Protein AF-A0A8S1T419-F1 (afdb_monomer_lite)

Radius of gyration: 29.58 Å; chains: 1; bounding box: 74×94×71 Å

Organism: NCBI:txid43138

Sequence (331 aa):
MDQQNSGNREENSVQARNRRRRNDSNNRDFTCGCGKSYLSYAALYTHLKQKHDSIAPNGTQLPNNANQRPGRGRPRRQEDQDRKSAKSDDGQSESGIEPEETLEELLTFFDSLGNFRQPEKFENEVETQVFLLSNFPCNVFSNCQEYQGIYDLLKDLTNEKIKCQDIDLLANEPFDKDKSLRNTNVTKILAYFLTQIGPKLCVEAYREMAIFVVFYQKCLNTIGYQAILNYQKGLKNGDHKQLDIKEEVTQNQEFCDVQNGEHILLIANDFILSFLPQSYLGLEAIEKNFKIFGSCAEKLKNAVYVTQHFSYWLYSLKFTNSRLDFYTDDD

Secondary structure (DSSP, 8-state):
------------------------GGG--EE-TTS-EESSHHHHHHHHHHHSTTPPPTT-----GGGSPPPSS-PPPTT-STT-S------TT-----HHHHHHHHHHHHHHHSS-B-SS--SSHHHHHHHHHHTS-GGG-S-GGGTHHHHHHHHHHHHHHHHSTT--TTTTS-EETTTTEE--BHHHHHHHHHHHHGGGB-HHHHHHHHHHHHHHHHHHHHHHHHHHHHHHHHHHTTTPPPP---TTS-SSS-HHHH-BGGGGGGGHHHIIIIIHHHHHTT-HHHHTT-SS-SSSHHHHHHHHHHHHHHHHHHHHTTS-S--PPP--TT-

pLDDT: mean 85.43, std 18.36, range [37.19, 98.62]

Foldseek 3Di:
DDDDDDDDDDDPDDPDPDPPPPPPPPQFQWAAPVGDTDNDPVVVQVCCVVPVVSDGDPPTDDPDPVPPPPDPDDDDDPPPPVVPPDPDPPDPPPPQCALVNLLVVLVVVVVVLHDFWDPDQDPDLVVLLCLLLVLAPCVLDPDCVLQVLLNVLLNVVSVVCRVDPPDPPLVPFDADPVLRAGQDFQSNLLSVVLSVNVSGTDSQVSNVSSVLSSLLQVQCQVCVVVLVVVVVVVVVVPPDDDDDDPPPDDPPDGRRVRGFLARSCSCLCVSLPPRQAVVCPVVVVVCVPHRQAYNDPVNSVSSVSVVQSSQSSCCSSRRYVDHDDDDDVVD

Structure (mmCIF, N/CA/C/O backbone):
data_AF-A0A8S1T419-F1
#
_entry.id   AF-A0A8S1T419-F1
#
loop_
_atom_site.group_PDB
_atom_site.id
_atom_site.type_symbol
_atom_site.label_atom_id
_atom_site.label_alt_id
_atom_site.label_comp_id
_atom_site.label_asym_id
_atom_site.label_entity_id
_atom_site.label_seq_id
_atom_site.pdbx_PDB_ins_code
_atom_site.Cartn_x
_atom_site.Cartn_y
_atom_site.Cartn_z
_atom_site.occupancy
_atom_site.B_iso_or_equiv
_atom_site.auth_seq_id
_atom_site.auth_comp_id
_atom_site.auth_asym_id
_atom_site.auth_atom_id
_atom_site.pdbx_PDB_model_num
ATOM 1 N N . MET A 1 1 ? -6.722 74.087 43.167 1.00 44.84 1 MET A N 1
ATOM 2 C CA . MET A 1 1 ? -6.700 73.005 42.163 1.00 44.84 1 MET A CA 1
ATOM 3 C C . MET A 1 1 ? -5.355 73.099 41.449 1.00 44.84 1 MET A C 1
ATOM 5 O O . MET A 1 1 ? -5.275 73.731 40.408 1.00 44.84 1 MET A O 1
ATOM 9 N N . ASP A 1 2 ? -4.215 72.785 42.075 1.00 37.62 2 ASP A N 1
ATOM 10 C CA . ASP A 1 2 ? -3.781 71.484 42.643 1.00 37.62 2 ASP A CA 1
ATOM 11 C C . ASP A 1 2 ? -3.847 70.377 41.581 1.00 37.62 2 ASP A C 1
ATOM 13 O O . ASP A 1 2 ? -4.905 70.199 40.995 1.00 37.62 2 ASP A O 1
ATOM 17 N N . GLN A 1 3 ? -2.830 69.576 41.264 1.00 46.31 3 GLN A N 1
ATOM 18 C CA . GLN A 1 3 ? -1.455 69.409 41.739 1.00 46.31 3 GLN A CA 1
ATOM 19 C C . GLN A 1 3 ? -0.695 68.614 40.655 1.00 46.31 3 GLN A C 1
ATOM 21 O O . GLN A 1 3 ? -1.291 67.867 39.881 1.00 46.31 3 GLN A O 1
ATOM 26 N N . GLN A 1 4 ? 0.627 68.773 40.624 1.00 47.41 4 GLN A N 1
ATOM 27 C CA . GLN A 1 4 ? 1.585 67.904 39.934 1.00 47.41 4 GLN A CA 1
ATOM 28 C C . GLN A 1 4 ? 1.434 66.445 40.402 1.00 47.41 4 GLN A C 1
ATOM 30 O O . GLN A 1 4 ? 1.251 66.223 41.597 1.00 47.41 4 GLN A O 1
ATOM 35 N N . ASN A 1 5 ? 1.621 65.451 39.522 1.00 48.16 5 ASN A N 1
ATOM 36 C CA . ASN A 1 5 ? 2.159 64.171 39.981 1.00 48.16 5 ASN A CA 1
ATOM 37 C C . ASN A 1 5 ? 3.019 63.453 38.936 1.00 48.16 5 ASN A C 1
ATOM 39 O O . ASN A 1 5 ? 2.704 63.380 37.748 1.00 48.16 5 ASN A O 1
ATOM 43 N N . SER A 1 6 ? 4.124 62.952 39.462 1.00 44.47 6 SER A N 1
ATOM 44 C CA . SER A 1 6 ? 5.253 62.300 38.828 1.00 44.47 6 SER A CA 1
ATOM 45 C C . SER A 1 6 ? 5.087 60.777 38.849 1.00 44.47 6 SER A C 1
ATOM 47 O O . SER A 1 6 ? 4.407 60.241 39.716 1.00 44.47 6 SER A O 1
ATOM 49 N N . GLY A 1 7 ? 5.844 60.090 37.988 1.00 37.19 7 GLY A N 1
ATOM 50 C CA . GLY A 1 7 ? 6.363 58.745 38.269 1.00 37.19 7 GLY A CA 1
ATOM 51 C C . GLY A 1 7 ? 5.561 57.570 37.706 1.00 37.19 7 GLY A C 1
ATOM 52 O O . GLY A 1 7 ? 4.539 57.186 38.253 1.00 37.19 7 GLY A O 1
ATOM 53 N N . ASN A 1 8 ? 6.079 56.906 36.671 1.00 43.28 8 ASN A N 1
ATOM 54 C CA . ASN A 1 8 ? 6.964 55.753 36.876 1.00 43.28 8 ASN A CA 1
ATOM 55 C C . ASN A 1 8 ? 7.416 55.148 35.539 1.00 43.28 8 ASN A C 1
ATOM 57 O O . ASN A 1 8 ? 6.618 54.748 34.697 1.00 43.28 8 ASN A O 1
ATOM 61 N N . ARG A 1 9 ? 8.742 55.096 35.384 1.00 45.81 9 ARG A N 1
ATOM 62 C CA . ARG A 1 9 ? 9.473 54.238 34.451 1.00 45.81 9 ARG A CA 1
ATOM 63 C C . ARG A 1 9 ? 9.386 52.803 34.965 1.00 45.81 9 ARG A C 1
ATOM 65 O O . ARG A 1 9 ? 9.825 52.561 36.084 1.00 45.81 9 ARG A O 1
ATOM 72 N N . GLU A 1 10 ? 8.958 51.868 34.128 1.00 50.59 10 GLU A N 1
ATOM 73 C CA . GLU A 1 10 ? 9.325 50.460 34.293 1.00 50.59 10 GLU A CA 1
ATOM 74 C C . GLU A 1 10 ? 10.210 50.027 33.123 1.00 50.59 10 GLU A C 1
ATOM 76 O O . GLU A 1 10 ? 9.787 49.861 31.979 1.00 50.59 10 GLU A O 1
ATOM 81 N N . GLU A 1 11 ? 11.497 49.923 33.447 1.00 46.84 11 GLU A N 1
ATOM 82 C CA . GLU A 1 11 ? 12.562 49.340 32.647 1.00 46.84 11 GLU A CA 1
ATOM 83 C C . GLU A 1 11 ? 12.402 47.815 32.623 1.00 46.84 11 GLU A C 1
ATOM 85 O O . GLU A 1 11 ? 12.862 47.113 33.523 1.00 46.84 11 GLU A O 1
ATOM 90 N N . ASN A 1 12 ? 11.801 47.268 31.565 1.00 48.09 12 ASN A N 1
ATOM 91 C CA . ASN A 1 12 ? 11.914 45.838 31.289 1.00 48.09 12 ASN A CA 1
ATOM 92 C C . ASN A 1 12 ? 13.261 45.547 30.619 1.00 48.09 12 ASN A C 1
ATOM 94 O O . ASN A 1 12 ? 13.427 45.594 29.400 1.00 48.09 12 ASN A O 1
ATOM 98 N N . SER A 1 13 ? 14.245 45.282 31.479 1.00 50.91 13 SER A N 1
ATOM 99 C CA . SER A 1 13 ? 15.586 44.828 31.128 1.00 50.91 13 SER A CA 1
ATOM 100 C C . SER A 1 13 ? 15.550 43.492 30.372 1.00 50.91 13 SER A C 1
ATOM 102 O O . SER A 1 13 ? 15.274 42.422 30.913 1.00 50.91 13 SER A O 1
ATOM 104 N N . VAL A 1 14 ? 15.871 43.554 29.081 1.00 54.94 14 VAL A N 1
ATOM 105 C CA . VAL A 1 14 ? 16.172 42.386 28.253 1.00 54.94 14 VAL A CA 1
ATOM 106 C C . VAL A 1 14 ? 17.489 41.791 28.750 1.00 54.94 14 VAL A C 1
ATOM 108 O O . VAL A 1 14 ? 18.572 42.289 28.440 1.00 54.94 14 VAL A O 1
ATOM 111 N N . GLN A 1 15 ? 17.411 40.721 29.542 1.00 51.78 15 GLN A N 1
ATOM 112 C CA . GLN A 1 15 ? 18.573 39.920 29.924 1.00 51.78 15 GLN A CA 1
ATOM 113 C C . GLN A 1 15 ? 19.110 39.181 28.692 1.00 51.78 15 GLN A C 1
ATOM 115 O O . GLN A 1 15 ? 18.782 38.025 28.416 1.00 51.78 15 GLN A O 1
ATOM 120 N N . ALA A 1 16 ? 19.965 39.868 27.937 1.00 53.59 16 ALA A N 1
ATOM 121 C CA . ALA A 1 16 ? 20.813 39.270 26.926 1.00 53.59 16 ALA A CA 1
ATOM 122 C C . ALA A 1 16 ? 21.682 38.194 27.594 1.00 53.59 16 ALA A C 1
ATOM 124 O O . ALA A 1 16 ? 22.610 38.491 28.349 1.00 53.59 16 ALA A O 1
ATOM 125 N N . ARG A 1 17 ? 21.362 36.920 27.328 1.00 52.22 17 ARG A N 1
ATOM 126 C CA . ARG A 1 17 ? 22.176 35.766 27.721 1.00 52.22 17 ARG A CA 1
ATOM 127 C C . ARG A 1 17 ? 23.601 35.981 27.226 1.00 52.22 17 ARG A C 1
ATOM 129 O O . ARG A 1 17 ? 23.899 35.854 26.040 1.00 52.22 17 ARG A O 1
ATOM 136 N N . ASN A 1 18 ? 24.469 36.296 28.176 1.00 49.19 18 ASN A N 1
ATOM 137 C CA . ASN A 1 18 ? 25.890 36.506 27.993 1.00 49.19 18 ASN A CA 1
ATOM 138 C C . ASN A 1 18 ? 26.511 35.195 27.466 1.00 49.19 18 ASN A C 1
ATOM 140 O O . ASN A 1 18 ? 26.782 34.262 28.229 1.00 49.19 18 ASN A O 1
ATOM 144 N N . ARG A 1 19 ? 26.658 35.077 26.136 1.00 53.38 19 ARG A N 1
ATOM 145 C CA . ARG A 1 19 ? 27.373 33.970 25.484 1.00 53.38 19 ARG A CA 1
ATOM 146 C C . ARG A 1 19 ? 28.806 33.999 26.005 1.00 53.38 19 ARG A C 1
ATOM 148 O O . ARG A 1 19 ? 29.587 34.867 25.621 1.00 53.38 19 ARG A O 1
ATOM 155 N N .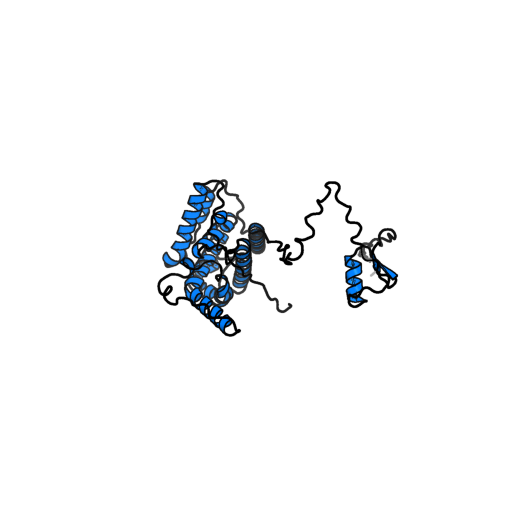 ARG A 1 20 ? 29.147 33.052 26.883 1.00 57.03 20 ARG A N 1
ATOM 156 C CA . ARG A 1 20 ? 30.512 32.867 27.390 1.00 57.03 20 ARG A CA 1
ATOM 157 C C . ARG A 1 20 ? 31.453 32.764 26.188 1.00 57.03 20 ARG A C 1
ATOM 159 O O . ARG A 1 20 ? 31.374 31.803 25.424 1.00 57.03 20 ARG A O 1
ATOM 166 N N . ARG A 1 21 ? 32.333 33.753 26.004 1.00 49.59 21 ARG A N 1
ATOM 167 C CA . ARG A 1 21 ? 33.444 33.649 25.054 1.00 49.59 21 ARG A CA 1
ATOM 168 C C . ARG A 1 21 ? 34.407 32.608 25.612 1.00 49.59 21 ARG A C 1
ATOM 170 O O . ARG A 1 21 ? 35.235 32.914 26.463 1.00 49.59 21 ARG A O 1
ATOM 177 N N . ARG A 1 22 ? 34.242 31.358 25.181 1.00 55.91 22 ARG A N 1
ATOM 178 C CA . ARG A 1 22 ? 35.131 30.251 25.533 1.00 55.91 22 ARG A CA 1
ATOM 179 C C . ARG A 1 22 ? 36.444 30.447 24.777 1.00 55.91 22 ARG A C 1
ATOM 181 O O . ARG A 1 22 ? 36.587 30.018 23.637 1.00 55.91 22 ARG A O 1
ATOM 188 N N . ASN A 1 23 ? 37.359 31.191 25.389 1.00 51.25 23 ASN A N 1
ATOM 189 C CA . ASN A 1 23 ? 38.696 31.447 24.868 1.00 51.25 23 ASN A CA 1
ATOM 190 C C . ASN A 1 23 ? 39.649 30.319 25.301 1.00 51.25 23 ASN A C 1
ATOM 192 O O . ASN A 1 23 ? 40.639 30.566 25.979 1.00 51.25 23 ASN A O 1
ATOM 196 N N . ASP A 1 24 ? 39.308 29.069 24.970 1.00 58.56 24 ASP A N 1
ATOM 197 C CA . ASP A 1 24 ? 40.208 27.930 25.172 1.00 58.56 24 ASP A CA 1
ATOM 198 C C . ASP A 1 24 ? 41.168 27.862 23.978 1.00 58.56 24 ASP A C 1
ATOM 200 O O . ASP A 1 24 ? 40.795 27.454 22.875 1.00 58.56 24 ASP A O 1
ATOM 204 N N . SER A 1 25 ? 42.410 28.301 24.189 1.00 61.41 25 SER A N 1
ATOM 205 C CA . SER A 1 25 ? 43.490 28.211 23.194 1.00 61.41 25 SER A CA 1
ATOM 206 C C . SER A 1 25 ? 44.026 26.782 23.025 1.00 61.41 25 SER A C 1
ATOM 208 O O . SER A 1 25 ? 44.756 26.517 22.077 1.00 61.41 25 SER A O 1
ATOM 210 N N . ASN A 1 26 ? 43.670 25.861 23.923 1.00 61.53 26 ASN A N 1
ATOM 211 C CA . ASN A 1 26 ? 44.327 24.559 24.062 1.00 61.53 26 ASN A CA 1
ATOM 212 C C . ASN A 1 26 ? 43.725 23.412 23.230 1.00 61.53 26 ASN A C 1
ATOM 214 O O . ASN A 1 26 ? 44.052 22.266 23.496 1.00 61.53 26 ASN A O 1
ATOM 218 N N . ASN A 1 27 ? 42.853 23.678 22.250 1.00 66.38 27 ASN A N 1
ATOM 219 C CA . ASN A 1 27 ? 42.176 22.598 21.509 1.00 66.38 27 ASN A CA 1
ATOM 220 C C . ASN A 1 27 ? 41.928 22.908 20.019 1.00 66.38 27 ASN A C 1
ATOM 222 O O . ASN A 1 27 ? 40.925 22.488 19.443 1.00 66.38 27 ASN A O 1
ATOM 226 N N . ARG A 1 28 ? 42.790 23.720 19.393 1.00 75.94 28 ARG A N 1
ATOM 227 C CA . ARG A 1 28 ? 42.662 24.085 17.972 1.00 75.94 28 ARG A CA 1
ATOM 228 C C . ARG A 1 28 ? 43.684 23.340 17.119 1.00 75.94 28 ARG A C 1
ATOM 230 O O . ARG A 1 28 ? 44.627 23.941 16.614 1.00 75.94 28 ARG A O 1
ATOM 237 N N . ASP A 1 29 ? 43.461 22.042 16.956 1.00 85.94 29 ASP A N 1
ATOM 238 C CA . ASP A 1 29 ? 44.382 21.131 16.259 1.00 85.94 29 ASP A CA 1
ATOM 239 C C . ASP A 1 29 ? 44.351 21.274 14.725 1.00 85.94 29 ASP A C 1
ATOM 241 O O . ASP A 1 29 ? 45.160 20.676 14.021 1.00 85.94 29 ASP A O 1
ATOM 245 N N . PHE A 1 30 ? 43.426 22.073 14.182 1.00 90.75 30 PHE A N 1
ATOM 246 C CA . PHE A 1 30 ? 43.219 22.224 12.741 1.00 90.75 30 PHE A CA 1
ATOM 247 C C . PHE A 1 30 ? 43.609 23.627 12.291 1.00 90.75 30 PHE A C 1
ATOM 249 O O . PHE A 1 30 ? 42.877 24.588 12.537 1.00 90.75 30 PHE A O 1
ATOM 256 N N . THR A 1 31 ? 44.743 23.755 11.605 1.00 93.06 31 THR A N 1
ATOM 257 C CA . THR A 1 31 ? 45.277 25.058 11.182 1.00 93.06 31 THR A CA 1
ATOM 258 C C . THR A 1 31 ? 45.291 25.171 9.663 1.00 93.06 31 THR A C 1
ATOM 260 O O . THR A 1 31 ? 45.805 24.291 8.979 1.00 93.06 31 THR A O 1
ATOM 263 N N . CYS A 1 32 ? 44.727 26.252 9.126 1.00 95.69 32 CYS A N 1
ATOM 264 C CA . CYS A 1 32 ? 44.794 26.589 7.705 1.00 95.69 32 CYS A CA 1
ATOM 265 C C . CYS A 1 32 ? 46.122 27.286 7.382 1.00 95.69 32 CYS A C 1
ATOM 267 O O . CYS A 1 32 ? 46.603 28.085 8.188 1.00 95.69 32 CYS A O 1
ATOM 269 N N . GLY A 1 33 ? 46.664 27.080 6.177 1.00 94.38 33 GLY A N 1
ATOM 270 C CA . GLY A 1 33 ? 47.870 27.769 5.69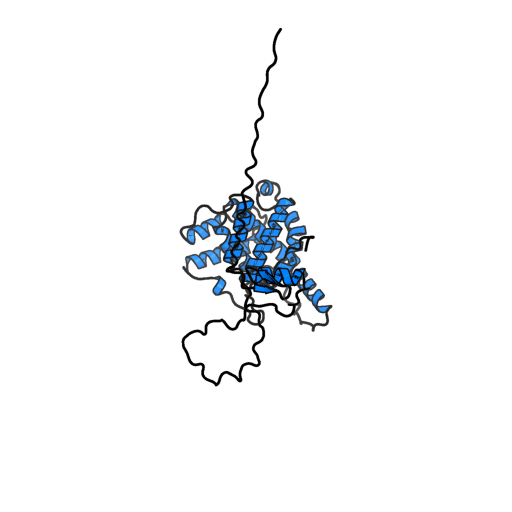2 1.00 94.38 33 GLY A CA 1
ATOM 271 C C . GLY A 1 33 ? 47.783 29.307 5.688 1.00 94.38 33 GLY A C 1
ATOM 272 O O . GLY A 1 33 ? 48.802 29.981 5.608 1.00 94.38 33 GLY A O 1
ATOM 273 N N . CYS A 1 34 ? 46.585 29.885 5.845 1.00 93.81 34 CYS A N 1
ATOM 274 C CA . CYS A 1 34 ? 46.383 31.326 6.038 1.00 93.81 34 CYS A CA 1
ATOM 275 C C . CYS A 1 34 ? 46.554 31.812 7.498 1.00 93.81 34 CYS A C 1
ATOM 277 O O . CYS A 1 34 ? 46.319 32.987 7.783 1.00 93.81 34 CYS A O 1
ATOM 279 N N . GLY A 1 35 ? 46.918 30.922 8.431 1.00 93.25 35 GLY A N 1
ATOM 280 C CA . GLY A 1 35 ? 47.200 31.234 9.839 1.00 93.25 35 GLY A CA 1
ATOM 281 C C . GLY A 1 35 ? 46.004 31.136 10.794 1.00 93.25 35 GLY A C 1
ATOM 282 O O . GLY A 1 35 ? 46.144 31.420 11.983 1.00 93.25 35 GLY A O 1
ATOM 283 N N . LYS A 1 36 ? 44.819 30.737 10.314 1.00 94.00 36 LYS A N 1
ATOM 284 C CA . LYS A 1 36 ? 43.625 30.555 11.160 1.00 94.00 36 LYS A CA 1
ATOM 285 C C . LYS A 1 36 ? 43.542 29.134 11.708 1.00 94.00 36 LYS A C 1
ATOM 287 O O . LYS A 1 36 ? 43.682 28.176 10.952 1.00 94.00 36 LYS A O 1
ATOM 292 N N . SER A 1 37 ? 43.243 29.010 13.000 1.00 93.38 37 SER A N 1
ATOM 293 C CA . SER A 1 37 ? 43.075 27.727 13.685 1.00 93.38 37 SER A CA 1
ATOM 294 C C . SER A 1 37 ? 41.625 27.484 14.118 1.00 93.38 37 SER A C 1
ATOM 296 O O . SER A 1 37 ? 40.912 28.402 14.548 1.00 93.38 37 SER A O 1
ATOM 298 N N . TYR A 1 38 ? 41.190 26.232 14.009 1.00 92.38 38 TYR A N 1
ATOM 299 C CA . TYR A 1 38 ? 39.813 25.776 14.178 1.00 92.38 38 TYR A CA 1
ATOM 300 C C . TYR A 1 38 ? 39.737 24.632 15.192 1.00 92.38 38 TYR A C 1
ATOM 302 O O . TYR A 1 38 ? 40.677 23.861 15.351 1.00 92.38 38 TYR A O 1
ATOM 310 N N . LEU A 1 39 ? 38.596 24.530 15.879 1.00 88.88 39 LEU A N 1
ATOM 311 C CA . LEU A 1 39 ? 38.341 23.508 16.906 1.00 88.88 39 LEU A CA 1
ATOM 312 C C . LEU A 1 39 ? 38.000 22.128 16.321 1.00 88.88 39 LEU A C 1
ATOM 314 O O . LEU A 1 39 ? 38.040 21.133 17.032 1.00 88.88 39 LEU A O 1
ATOM 318 N N . SER A 1 40 ? 37.606 22.058 15.049 1.00 90.06 40 SER A N 1
ATOM 319 C CA . SER A 1 40 ? 37.222 20.809 14.394 1.00 90.06 40 SER A CA 1
ATOM 320 C C . SER A 1 40 ? 37.546 20.839 12.906 1.00 90.06 40 SER A C 1
ATOM 322 O O . SER A 1 40 ? 37.602 21.904 12.280 1.00 90.06 40 SER A O 1
ATOM 324 N N . TYR A 1 41 ? 37.701 19.649 12.326 1.00 92.19 41 TYR A N 1
ATOM 325 C CA . TYR A 1 41 ? 37.935 19.485 10.897 1.00 92.19 41 TYR A CA 1
ATOM 326 C C . TYR A 1 41 ? 36.797 20.067 10.042 1.00 92.19 41 TYR A C 1
ATOM 328 O O . TYR A 1 41 ? 37.063 20.751 9.061 1.00 92.19 41 TYR A O 1
ATOM 336 N N . ALA A 1 42 ? 35.534 19.892 10.449 1.00 93.62 42 ALA A N 1
ATOM 337 C CA . ALA A 1 42 ? 34.379 20.440 9.728 1.00 93.62 42 ALA A CA 1
ATOM 338 C C . ALA A 1 42 ? 34.422 21.979 9.623 1.00 93.62 42 ALA A C 1
ATOM 340 O O . ALA A 1 42 ? 34.081 22.557 8.586 1.00 93.62 42 ALA A O 1
ATOM 341 N N . ALA A 1 43 ? 34.900 22.653 10.675 1.00 94.56 43 ALA A N 1
ATOM 342 C CA . ALA A 1 43 ? 35.068 24.102 10.669 1.00 94.56 43 ALA A CA 1
ATOM 343 C C . ALA A 1 43 ? 36.212 24.544 9.735 1.00 94.56 43 ALA A C 1
ATOM 345 O O . ALA A 1 43 ? 36.053 25.522 9.001 1.00 94.56 43 ALA A O 1
ATOM 346 N N . LEU A 1 44 ? 37.327 23.801 9.705 1.00 94.94 44 LEU A N 1
ATOM 347 C CA . LEU A 1 44 ? 38.410 24.026 8.741 1.00 94.94 44 LEU A CA 1
ATOM 348 C C . LEU A 1 44 ? 37.931 23.795 7.299 1.00 94.94 44 LEU A C 1
ATOM 350 O O . LEU A 1 44 ? 38.201 24.619 6.431 1.00 94.94 44 LEU A O 1
ATOM 354 N N . TYR A 1 45 ? 37.185 22.721 7.044 1.00 94.75 45 TYR A N 1
ATOM 355 C CA . TYR A 1 45 ? 36.659 22.393 5.717 1.00 94.75 45 TYR A CA 1
ATOM 356 C C . TYR A 1 45 ? 35.735 23.494 5.183 1.00 94.75 45 TYR A C 1
ATOM 358 O O . TYR A 1 45 ? 35.911 23.976 4.064 1.00 94.75 45 TYR A O 1
ATOM 366 N N . THR A 1 46 ? 34.813 23.973 6.022 1.00 95.81 46 THR A N 1
ATOM 367 C CA . THR A 1 46 ? 33.931 25.097 5.674 1.00 95.81 46 THR A CA 1
ATOM 368 C C . THR A 1 46 ? 34.740 26.353 5.343 1.00 95.81 46 THR A C 1
ATOM 370 O O . THR A 1 46 ? 34.437 27.066 4.387 1.00 95.81 46 THR A O 1
ATOM 373 N N . HIS A 1 47 ? 35.812 26.610 6.095 1.00 96.50 47 HIS A N 1
ATOM 374 C CA . HIS A 1 47 ? 36.707 27.725 5.820 1.00 96.50 47 HIS A CA 1
ATOM 375 C C . HIS A 1 47 ? 37.454 27.582 4.486 1.00 96.50 47 HIS A C 1
ATOM 377 O O . HIS A 1 47 ? 37.500 28.552 3.729 1.00 96.50 47 HIS A O 1
ATOM 383 N N . LEU A 1 48 ? 37.999 26.400 4.177 1.00 96.00 48 LEU A N 1
ATOM 384 C CA . LEU A 1 48 ? 38.666 26.126 2.899 1.00 96.00 48 LEU A CA 1
ATOM 385 C C . LEU A 1 48 ? 37.706 26.326 1.724 1.00 96.00 48 LEU A C 1
ATOM 387 O O . LEU A 1 48 ? 38.059 26.996 0.755 1.00 96.00 48 LEU A O 1
ATOM 391 N N . LYS A 1 49 ? 36.468 25.838 1.850 1.00 94.88 49 LYS A N 1
ATOM 392 C CA . LYS A 1 49 ? 35.425 26.007 0.833 1.00 94.88 49 LYS A CA 1
ATOM 393 C C . LYS A 1 49 ? 35.091 27.480 0.574 1.00 94.88 49 LYS A C 1
ATOM 395 O O . LYS A 1 49 ? 34.911 27.870 -0.568 1.00 94.88 49 LYS A O 1
ATOM 400 N N . GLN A 1 50 ? 35.036 28.305 1.621 1.00 96.00 50 GLN A N 1
ATOM 401 C CA . GLN A 1 50 ? 34.637 29.716 1.507 1.00 96.00 50 GLN A CA 1
ATOM 402 C C . GLN A 1 50 ? 35.778 30.689 1.181 1.00 96.00 50 GLN A C 1
ATOM 404 O O . GLN A 1 50 ? 35.509 31.810 0.750 1.00 96.00 50 GLN A O 1
ATOM 409 N N . LYS A 1 51 ? 37.031 30.346 1.505 1.00 95.88 51 LYS A N 1
ATOM 410 C CA . LYS A 1 51 ? 38.170 31.284 1.432 1.00 95.88 51 LYS A CA 1
ATOM 411 C C . LYS A 1 51 ? 39.318 30.823 0.548 1.00 95.88 51 LYS A C 1
ATOM 413 O O . LYS A 1 51 ? 40.182 31.641 0.248 1.00 95.88 51 LYS A O 1
ATOM 418 N N . HIS A 1 52 ? 39.332 29.556 0.161 1.00 92.69 52 HIS A N 1
ATOM 419 C CA . HIS A 1 52 ? 40.400 28.962 -0.633 1.00 92.69 52 HIS A CA 1
ATOM 420 C C . HIS A 1 52 ? 39.852 28.085 -1.769 1.00 92.69 52 HIS A C 1
ATOM 422 O O . HIS A 1 52 ? 40.551 27.191 -2.228 1.00 92.69 52 HIS A O 1
ATOM 428 N N . ASP A 1 53 ? 38.597 28.298 -2.186 1.00 92.62 53 ASP A N 1
ATOM 429 C CA . ASP A 1 53 ? 37.927 27.550 -3.263 1.00 92.62 53 ASP A CA 1
ATOM 430 C C . ASP A 1 53 ? 38.046 26.024 -3.116 1.00 92.62 53 ASP A C 1
ATOM 432 O O . ASP A 1 53 ? 38.194 25.278 -4.079 1.00 92.62 53 ASP A O 1
ATOM 436 N N . SER A 1 54 ? 37.977 25.545 -1.870 1.00 87.56 54 SER A N 1
ATOM 437 C CA . SER A 1 54 ? 38.150 24.132 -1.489 1.00 87.56 54 SER A CA 1
ATOM 438 C C . SER A 1 54 ? 39.557 23.550 -1.710 1.00 87.56 54 SER A C 1
ATOM 440 O O . SER A 1 54 ? 39.758 22.357 -1.490 1.00 87.56 54 SER A O 1
ATOM 442 N N . ILE A 1 55 ? 40.550 24.368 -2.068 1.00 90.25 55 ILE A N 1
ATOM 443 C CA . ILE A 1 55 ? 41.955 23.971 -2.223 1.00 90.25 55 ILE A CA 1
ATOM 444 C C . ILE A 1 55 ? 42.715 24.323 -0.939 1.00 90.25 55 ILE A C 1
ATOM 446 O O . ILE A 1 55 ? 42.725 25.468 -0.496 1.00 90.25 55 ILE A O 1
ATOM 450 N N . ALA A 1 56 ? 43.373 23.346 -0.313 1.00 91.56 56 ALA A N 1
ATOM 451 C CA . ALA A 1 56 ? 44.140 23.586 0.907 1.00 91.56 56 ALA A CA 1
ATOM 452 C C . ALA A 1 56 ? 45.440 24.365 0.599 1.00 91.56 56 ALA A C 1
ATOM 454 O O . ALA A 1 56 ? 46.301 23.836 -0.105 1.00 91.56 56 ALA A O 1
ATOM 455 N N . PRO A 1 57 ? 45.632 25.594 1.121 1.00 93.06 57 PRO A N 1
ATOM 456 C CA . PRO A 1 57 ? 46.874 26.335 0.924 1.00 93.06 57 PRO A CA 1
ATOM 457 C C . PRO A 1 57 ? 48.050 25.654 1.641 1.00 93.06 57 PRO A C 1
ATOM 459 O O . PRO A 1 57 ? 47.866 24.942 2.636 1.00 93.06 57 PRO A O 1
ATOM 462 N N . ASN A 1 58 ? 49.270 25.911 1.161 1.00 92.06 58 ASN A N 1
ATOM 463 C CA . ASN A 1 58 ? 50.502 25.378 1.749 1.00 92.06 58 ASN A CA 1
ATOM 464 C C . ASN A 1 58 ? 50.581 25.684 3.254 1.00 92.06 58 ASN A C 1
ATOM 466 O O . ASN A 1 58 ? 50.364 26.817 3.678 1.00 92.06 58 ASN A O 1
ATOM 470 N N . GLY A 1 59 ? 50.886 24.663 4.059 1.00 90.00 59 GLY A N 1
ATOM 471 C CA . GLY A 1 59 ? 50.927 24.764 5.523 1.00 90.00 59 GLY A CA 1
ATOM 472 C C . GLY A 1 59 ? 49.614 24.419 6.237 1.00 90.00 59 GLY A C 1
ATOM 473 O O . GLY A 1 59 ? 49.554 24.515 7.461 1.00 90.00 59 GLY A O 1
ATOM 474 N N . THR A 1 60 ? 48.574 23.991 5.513 1.00 91.81 60 THR A N 1
ATOM 475 C CA . THR A 1 60 ? 47.342 23.476 6.131 1.00 91.81 60 THR A CA 1
ATOM 476 C C . THR A 1 60 ? 47.600 22.132 6.822 1.00 91.81 60 THR A C 1
ATOM 478 O O . THR A 1 60 ? 48.015 21.167 6.183 1.00 91.81 60 THR A O 1
ATOM 481 N N . GLN A 1 61 ? 47.332 22.056 8.126 1.00 88.00 61 GLN A N 1
ATOM 482 C CA . GLN A 1 61 ? 47.434 20.830 8.920 1.00 88.00 61 GLN A CA 1
ATOM 483 C C . GLN A 1 61 ? 46.102 20.077 8.875 1.00 88.00 61 GLN A C 1
ATOM 485 O O . GLN A 1 61 ? 45.147 20.408 9.580 1.00 88.00 61 GLN A O 1
ATOM 490 N N . LEU A 1 62 ? 46.036 19.072 8.003 1.00 80.69 62 LEU A N 1
ATOM 491 C CA . LEU A 1 62 ? 44.944 18.104 7.953 1.00 80.69 62 LEU A CA 1
ATOM 492 C C . LEU A 1 62 ? 45.205 16.997 8.989 1.00 80.69 62 LEU A C 1
ATOM 494 O O . LEU A 1 62 ? 46.370 16.677 9.243 1.00 80.69 62 LEU A O 1
ATOM 498 N N . PRO A 1 63 ? 44.160 16.397 9.590 1.00 73.31 63 PRO A N 1
ATOM 499 C CA . PRO A 1 63 ? 44.339 15.275 10.500 1.00 73.31 63 PRO A CA 1
ATOM 500 C C . PRO A 1 63 ? 45.062 14.158 9.754 1.00 73.31 63 PRO A C 1
ATOM 502 O O . PRO A 1 63 ? 44.552 13.584 8.793 1.00 73.31 63 PRO A O 1
ATOM 505 N N . ASN A 1 64 ? 46.292 13.884 10.176 1.00 62.41 64 ASN A N 1
ATOM 506 C CA . ASN A 1 64 ? 47.091 12.828 9.593 1.00 62.41 64 ASN A CA 1
ATOM 507 C C . ASN A 1 64 ? 46.378 11.505 9.915 1.00 62.41 64 ASN A C 1
ATOM 509 O O . ASN A 1 64 ? 46.285 11.121 11.083 1.00 62.41 64 ASN A O 1
ATOM 513 N N . ASN A 1 65 ? 45.905 10.780 8.896 1.00 56.31 65 ASN A N 1
ATOM 514 C CA . ASN A 1 65 ? 45.334 9.429 9.044 1.00 56.31 65 ASN A CA 1
ATOM 515 C C . ASN A 1 65 ? 46.324 8.416 9.674 1.00 56.31 65 ASN A C 1
ATOM 517 O O . ASN A 1 65 ? 45.975 7.268 9.930 1.00 56.31 65 ASN A O 1
ATOM 521 N N . ALA A 1 66 ? 47.554 8.846 9.973 1.00 50.09 66 ALA A N 1
ATOM 522 C CA . ALA A 1 66 ? 48.624 8.086 10.601 1.00 50.09 66 ALA A CA 1
ATOM 523 C C . ALA A 1 66 ? 48.385 7.697 12.077 1.00 50.09 66 ALA A C 1
ATOM 525 O O . ALA A 1 66 ? 49.136 6.878 12.596 1.00 50.09 66 ALA A O 1
ATOM 526 N N . ASN A 1 67 ? 47.351 8.223 12.750 1.00 46.78 67 ASN A N 1
ATOM 527 C CA . ASN A 1 67 ? 47.020 7.861 14.139 1.00 46.78 67 ASN A CA 1
ATOM 528 C C . ASN A 1 67 ? 45.752 6.998 14.287 1.00 46.78 67 ASN A C 1
ATOM 530 O O . ASN A 1 67 ? 45.146 6.967 15.363 1.00 46.78 67 ASN A O 1
ATOM 534 N N . GLN A 1 68 ? 45.376 6.221 13.262 1.00 51.69 68 GLN A N 1
ATOM 535 C CA . GLN A 1 68 ? 44.627 4.993 13.539 1.00 51.69 68 GLN A CA 1
ATOM 536 C C . GLN A 1 68 ? 45.537 4.084 14.368 1.00 51.69 68 GLN A C 1
ATOM 538 O O . GLN A 1 68 ? 46.489 3.495 13.859 1.00 51.69 68 GLN A O 1
ATOM 543 N N . ARG A 1 69 ? 45.283 4.029 15.680 1.00 51.19 69 ARG A N 1
ATOM 544 C CA . ARG A 1 69 ? 45.997 3.144 16.600 1.00 51.19 69 ARG A CA 1
ATOM 545 C C . ARG A 1 69 ? 45.981 1.729 16.005 1.00 51.19 69 ARG A C 1
ATOM 547 O O . ARG A 1 69 ? 44.890 1.208 15.775 1.00 51.19 69 ARG A O 1
ATOM 554 N N . PRO A 1 70 ? 47.143 1.105 15.751 1.00 45.88 70 PRO A N 1
ATOM 555 C CA . PRO A 1 70 ? 47.181 -0.239 15.207 1.00 45.88 70 PRO A CA 1
ATOM 556 C C . PRO A 1 70 ? 46.491 -1.174 16.197 1.00 45.88 70 PRO A C 1
ATOM 558 O O . PRO A 1 70 ? 46.888 -1.276 17.362 1.00 45.88 70 PRO A O 1
ATOM 561 N N . GLY A 1 71 ? 45.426 -1.822 15.726 1.00 46.91 71 GLY A N 1
ATOM 562 C CA . GLY A 1 71 ? 44.740 -2.878 16.451 1.00 46.91 71 GLY A CA 1
ATOM 563 C C . GLY A 1 71 ? 45.762 -3.898 16.937 1.00 46.91 71 GLY A C 1
ATOM 564 O O . GLY A 1 71 ? 46.507 -4.491 16.155 1.00 46.91 71 GLY A O 1
ATOM 565 N N . ARG A 1 72 ? 45.831 -4.068 18.256 1.00 54.62 72 ARG A N 1
ATOM 566 C CA . ARG A 1 72 ? 46.612 -5.132 18.873 1.00 54.62 72 ARG A CA 1
ATOM 567 C C . ARG A 1 72 ? 46.013 -6.474 18.446 1.00 54.62 72 ARG A C 1
ATOM 569 O O . ARG A 1 72 ? 44.887 -6.779 18.810 1.00 54.62 72 ARG A O 1
ATOM 576 N N . GLY A 1 73 ? 46.813 -7.276 17.742 1.00 46.72 73 GLY A N 1
ATOM 577 C CA . GLY A 1 73 ? 46.722 -8.737 17.780 1.00 46.72 73 GLY A CA 1
ATOM 578 C C . GLY A 1 73 ? 46.107 -9.432 16.564 1.00 46.72 73 GLY A C 1
ATOM 579 O O . GLY A 1 73 ? 44.970 -9.873 16.636 1.00 46.72 73 GLY A O 1
ATOM 580 N N . ARG A 1 74 ? 46.900 -9.619 15.495 1.00 62.56 74 ARG A N 1
ATOM 581 C CA . ARG A 1 74 ? 47.247 -10.927 14.877 1.00 62.56 74 ARG A CA 1
ATOM 582 C C . ARG A 1 74 ? 48.177 -10.673 13.672 1.00 62.56 74 ARG A C 1
ATOM 584 O O . ARG A 1 74 ? 47.811 -9.870 12.816 1.00 62.56 74 ARG A O 1
ATOM 591 N N . PRO A 1 75 ? 49.361 -11.307 13.566 1.00 60.84 75 PRO A N 1
ATOM 592 C CA . PRO A 1 75 ? 50.222 -11.159 12.390 1.00 60.84 75 PRO A CA 1
ATOM 593 C C . PRO A 1 75 ? 49.479 -11.595 11.118 1.00 60.84 75 PRO A C 1
ATOM 595 O O . PRO A 1 75 ? 49.009 -12.732 11.036 1.00 60.84 75 PRO A O 1
ATOM 598 N N . ARG A 1 76 ? 49.335 -10.692 10.139 1.00 55.06 76 ARG A N 1
ATOM 599 C CA . ARG A 1 76 ? 48.765 -11.016 8.822 1.00 55.06 76 ARG A CA 1
ATOM 600 C C . ARG A 1 76 ? 49.779 -11.844 8.028 1.00 55.06 76 ARG A C 1
ATOM 602 O O . ARG A 1 76 ? 50.914 -11.410 7.854 1.00 55.06 76 ARG A O 1
ATOM 609 N N . ARG A 1 77 ? 49.359 -13.027 7.562 1.00 60.34 77 ARG A N 1
ATOM 610 C CA . ARG A 1 77 ? 50.107 -13.857 6.604 1.00 60.34 77 ARG A CA 1
ATOM 611 C C . ARG A 1 77 ? 50.308 -13.084 5.297 1.00 60.34 77 ARG A C 1
ATOM 613 O O . ARG A 1 77 ? 49.434 -12.340 4.867 1.00 60.34 77 ARG A O 1
ATOM 620 N N . GLN A 1 78 ? 51.474 -13.271 4.693 1.00 54.25 78 GLN A N 1
ATOM 621 C CA . GLN A 1 78 ? 52.007 -12.463 3.594 1.00 54.25 78 GLN A CA 1
ATOM 622 C C . GLN A 1 78 ? 51.487 -12.874 2.199 1.00 54.25 78 GLN A C 1
ATOM 624 O O . GLN A 1 78 ? 51.942 -12.334 1.202 1.00 54.25 78 GLN A O 1
ATOM 629 N N . GLU A 1 79 ? 50.509 -13.782 2.116 1.00 53.31 79 GLU A N 1
ATOM 630 C CA . GLU A 1 79 ? 50.020 -14.366 0.851 1.00 53.31 79 GLU A CA 1
ATOM 631 C C . GLU A 1 79 ? 48.765 -13.679 0.267 1.00 53.31 79 GLU A C 1
ATOM 633 O O . GLU A 1 79 ? 48.330 -14.020 -0.826 1.00 53.31 79 GLU A O 1
ATOM 638 N N . ASP A 1 80 ? 48.206 -12.661 0.932 1.00 53.84 80 ASP A N 1
ATOM 639 C CA . ASP A 1 80 ? 46.978 -11.976 0.477 1.00 53.84 80 ASP A CA 1
ATOM 640 C C . ASP A 1 80 ? 47.226 -10.707 -0.375 1.00 53.84 80 ASP A C 1
ATOM 642 O O . ASP A 1 80 ? 46.290 -9.945 -0.642 1.00 53.84 80 ASP A O 1
ATOM 646 N N . GLN A 1 81 ? 48.468 -10.419 -0.790 1.00 53.56 81 GLN A N 1
ATOM 647 C CA . GLN A 1 81 ? 48.775 -9.193 -1.550 1.00 53.56 81 GLN A CA 1
ATOM 648 C C . GLN A 1 81 ? 48.435 -9.266 -3.049 1.00 53.56 81 GLN A C 1
ATOM 650 O O . GLN A 1 81 ? 48.104 -8.226 -3.615 1.00 53.56 81 GLN A O 1
ATOM 655 N N . ASP A 1 82 ? 48.351 -10.455 -3.651 1.00 50.28 82 ASP A N 1
ATOM 656 C CA . ASP A 1 82 ? 48.128 -10.592 -5.104 1.00 50.28 82 ASP A CA 1
ATOM 657 C C . ASP A 1 82 ? 46.658 -10.803 -5.520 1.00 50.28 82 ASP A C 1
ATOM 659 O O . ASP A 1 82 ? 46.356 -10.975 -6.697 1.00 50.28 82 ASP A O 1
ATOM 663 N N . ARG A 1 83 ? 45.700 -10.727 -4.584 1.00 50.94 83 ARG A N 1
ATOM 664 C CA . ARG A 1 83 ? 44.248 -10.758 -4.891 1.00 50.94 83 ARG A CA 1
ATOM 665 C C . ARG A 1 83 ? 43.560 -9.385 -4.836 1.00 50.94 83 ARG A C 1
ATOM 667 O O . ARG A 1 83 ? 42.335 -9.308 -4.791 1.00 50.94 83 ARG A O 1
ATOM 674 N N . LYS A 1 84 ? 44.318 -8.283 -4.820 1.00 50.81 84 LYS A N 1
ATOM 675 C CA . LYS A 1 84 ? 43.796 -6.924 -4.563 1.00 50.81 84 LYS A CA 1
ATOM 676 C C . LYS A 1 84 ? 43.473 -6.056 -5.789 1.00 50.81 84 LYS A C 1
ATOM 678 O O . LYS A 1 84 ? 43.226 -4.868 -5.616 1.00 50.81 84 LYS A O 1
ATOM 683 N N . SER A 1 85 ? 43.404 -6.617 -6.992 1.00 48.62 85 SER A N 1
ATOM 684 C CA . SER A 1 85 ? 43.116 -5.870 -8.232 1.00 48.62 85 SER A CA 1
ATOM 685 C C . SER A 1 85 ? 41.683 -6.018 -8.775 1.00 48.62 85 SER A C 1
ATOM 687 O O . SER A 1 85 ? 41.427 -5.638 -9.910 1.00 48.62 85 SER A O 1
ATOM 689 N N . ALA A 1 86 ? 40.726 -6.501 -7.973 1.00 49.94 86 ALA A N 1
ATOM 690 C CA . ALA A 1 86 ? 39.305 -6.522 -8.351 1.00 49.94 86 ALA A CA 1
ATOM 691 C C . ALA A 1 86 ? 38.355 -6.302 -7.157 1.00 49.94 86 ALA A C 1
ATOM 693 O O . ALA A 1 86 ? 37.369 -7.015 -6.996 1.00 49.94 86 ALA A O 1
ATOM 694 N N . LYS A 1 87 ? 38.655 -5.334 -6.282 1.00 48.19 87 LYS A N 1
ATOM 695 C CA . LYS A 1 87 ? 37.620 -4.770 -5.405 1.00 48.19 87 LYS A CA 1
ATOM 696 C C . LYS A 1 87 ? 36.954 -3.634 -6.164 1.00 48.19 87 LYS A C 1
ATOM 698 O O . LYS A 1 87 ? 37.493 -2.530 -6.191 1.00 48.19 87 LYS A O 1
ATOM 703 N N . SER A 1 88 ? 35.846 -3.959 -6.826 1.00 46.47 88 SER A N 1
ATOM 704 C CA . SER A 1 88 ? 34.863 -2.971 -7.241 1.00 46.47 88 SER A CA 1
ATOM 705 C C . SER A 1 88 ? 34.491 -2.122 -6.032 1.00 46.47 88 SER A C 1
ATOM 707 O O . SER A 1 88 ? 34.356 -2.606 -4.905 1.00 46.47 88 SER A O 1
ATOM 709 N N . ASP A 1 89 ? 34.400 -0.833 -6.298 1.00 44.41 89 ASP A N 1
ATOM 710 C CA . ASP A 1 89 ? 33.955 0.234 -5.418 1.00 44.41 89 ASP A CA 1
ATOM 711 C C . ASP A 1 89 ? 32.428 0.138 -5.221 1.00 44.41 89 ASP A C 1
ATOM 713 O O . ASP A 1 89 ? 31.685 1.085 -5.455 1.00 44.41 89 ASP A O 1
ATOM 717 N N . ASP A 1 90 ? 31.934 -1.055 -4.870 1.00 44.75 90 ASP A N 1
ATOM 718 C CA . ASP A 1 90 ? 30.517 -1.299 -4.609 1.00 44.75 90 ASP A CA 1
ATOM 719 C C . ASP A 1 90 ? 30.173 -0.783 -3.210 1.00 44.75 90 ASP A C 1
ATOM 721 O O . ASP A 1 90 ? 30.226 -1.509 -2.216 1.00 44.75 90 ASP A O 1
ATOM 725 N N . GLY A 1 91 ? 29.878 0.516 -3.142 1.00 50.09 91 GLY A N 1
ATOM 726 C CA . GLY A 1 91 ? 28.608 1.019 -2.602 1.00 50.09 91 GLY A CA 1
ATOM 727 C C . GLY A 1 91 ? 28.194 0.617 -1.182 1.00 50.09 91 GLY A C 1
ATOM 728 O O . GLY A 1 91 ? 27.019 0.727 -0.844 1.00 50.09 91 GLY A O 1
ATOM 729 N N . GLN A 1 92 ? 29.106 0.161 -0.323 1.00 45.75 92 GLN A N 1
ATOM 730 C CA . GLN A 1 92 ? 28.804 -0.161 1.073 1.00 45.75 92 GLN A CA 1
ATOM 731 C C . GLN A 1 92 ? 28.666 1.110 1.914 1.00 45.75 92 GLN A C 1
ATOM 733 O O . GLN A 1 92 ? 29.570 1.459 2.670 1.00 45.75 92 GLN A O 1
ATOM 738 N N . SER A 1 93 ? 27.536 1.798 1.769 1.00 44.50 93 SER A N 1
ATOM 739 C CA . SER A 1 93 ? 26.824 2.528 2.829 1.00 44.50 93 SER A CA 1
ATOM 740 C C . SER A 1 93 ? 25.457 2.984 2.297 1.00 44.50 93 SER A C 1
ATOM 742 O O . SER A 1 93 ? 25.084 4.142 2.460 1.00 44.50 93 SER A O 1
ATOM 744 N N . GLU A 1 94 ? 24.683 2.099 1.654 1.00 52.91 94 GLU A N 1
ATO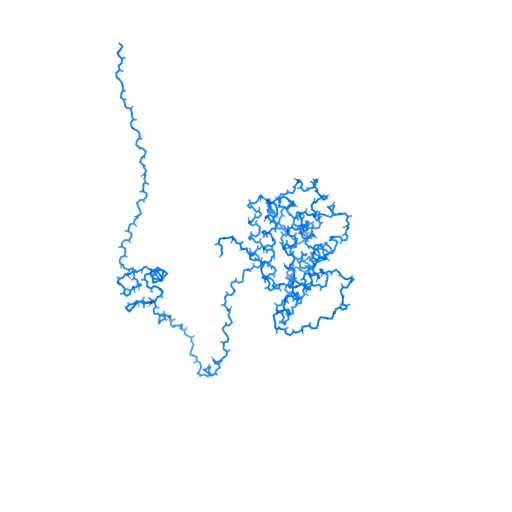M 745 C CA . GLU A 1 94 ? 23.231 2.259 1.755 1.00 52.91 94 GLU A CA 1
ATOM 746 C C . GLU A 1 94 ? 22.916 2.058 3.239 1.00 52.91 94 GLU A C 1
ATOM 748 O O . GLU A 1 94 ? 22.874 0.929 3.728 1.00 52.91 94 GLU A O 1
ATOM 753 N N . SER A 1 95 ? 22.787 3.150 3.993 1.00 51.09 95 SER A N 1
ATOM 754 C CA . SER A 1 95 ? 22.058 3.141 5.255 1.00 51.09 95 SER A CA 1
ATOM 755 C C . SER A 1 95 ? 20.618 2.784 4.898 1.00 51.09 95 SER A C 1
ATOM 757 O O . SER A 1 95 ? 19.798 3.671 4.655 1.00 51.09 95 SER A O 1
ATOM 759 N N . GLY A 1 96 ? 20.370 1.490 4.691 1.00 65.12 96 GLY A N 1
ATOM 760 C CA . GLY A 1 96 ? 19.062 0.957 4.373 1.00 65.12 96 GLY A CA 1
ATOM 761 C C . GLY A 1 96 ? 18.158 1.339 5.522 1.00 65.12 96 GLY A C 1
ATOM 762 O O . GLY A 1 96 ? 18.345 0.844 6.626 1.00 65.12 96 GLY A O 1
ATOM 763 N N . ILE A 1 97 ? 17.257 2.285 5.269 1.00 79.31 97 ILE A N 1
ATOM 764 C CA . ILE A 1 97 ? 16.192 2.617 6.206 1.00 79.31 97 ILE A CA 1
ATOM 765 C C . ILE A 1 97 ? 15.446 1.308 6.436 1.00 79.31 97 ILE A C 1
ATOM 767 O O . ILE A 1 97 ? 14.973 0.690 5.473 1.00 79.31 97 ILE A O 1
ATOM 771 N N . GLU A 1 98 ? 15.410 0.859 7.686 1.00 93.25 98 GLU A N 1
ATOM 772 C CA . GLU A 1 98 ? 14.740 -0.392 8.021 1.00 93.25 98 GLU A CA 1
ATOM 773 C C . GLU A 1 98 ? 13.241 -0.241 7.691 1.00 93.25 98 GLU A C 1
ATOM 775 O O . GLU A 1 98 ? 12.663 0.833 7.903 1.00 93.25 98 GLU A O 1
ATOM 780 N N . PRO A 1 99 ? 12.564 -1.284 7.174 1.00 94.38 99 PRO A N 1
ATOM 781 C CA . PRO A 1 99 ? 11.136 -1.211 6.848 1.00 94.38 99 PRO A CA 1
ATOM 782 C C . PRO A 1 99 ? 10.280 -0.695 8.015 1.00 94.38 99 PRO A C 1
ATOM 784 O O . PRO A 1 99 ? 9.286 0.003 7.815 1.00 94.38 99 PRO A O 1
ATOM 787 N N . GLU A 1 100 ? 10.689 -1.008 9.242 1.00 95.50 100 GLU A N 1
ATOM 788 C CA . GLU A 1 100 ? 10.043 -0.585 10.482 1.00 95.50 100 GLU A CA 1
ATOM 789 C C . GLU A 1 100 ? 10.203 0.911 10.759 1.00 95.50 100 GLU A C 1
ATOM 791 O O . GLU A 1 100 ? 9.241 1.536 11.206 1.00 95.50 100 GLU A O 1
ATOM 796 N N . GLU A 1 101 ? 11.363 1.496 10.443 1.00 96.00 101 GLU A N 1
ATOM 797 C CA . GLU A 1 101 ? 11.603 2.940 10.554 1.00 96.00 101 GLU A CA 1
ATOM 798 C C . GLU A 1 101 ? 10.695 3.703 9.590 1.00 96.00 101 GLU A C 1
ATOM 800 O O . GLU A 1 101 ? 10.034 4.658 9.991 1.00 96.00 101 GLU A O 1
ATOM 805 N N . THR A 1 102 ? 10.558 3.219 8.350 1.00 95.94 102 THR A N 1
ATOM 806 C CA . THR A 1 102 ? 9.642 3.826 7.368 1.00 95.94 102 THR A CA 1
ATOM 807 C C . THR A 1 102 ? 8.184 3.797 7.845 1.00 95.94 102 THR A C 1
ATOM 809 O O . THR A 1 102 ? 7.440 4.764 7.667 1.00 95.94 102 THR A O 1
ATOM 812 N N . LEU A 1 103 ? 7.747 2.694 8.463 1.00 97.38 103 LEU A N 1
ATOM 813 C CA . LEU A 1 103 ? 6.398 2.613 9.031 1.00 97.38 103 LEU A CA 1
ATOM 814 C C . LEU A 1 103 ? 6.230 3.542 10.238 1.00 97.38 103 LEU A C 1
ATOM 816 O O . LEU A 1 103 ? 5.154 4.104 10.421 1.00 97.38 103 LEU A O 1
ATOM 820 N N . GLU A 1 104 ? 7.261 3.706 11.060 1.00 97.38 104 GLU A N 1
ATOM 821 C CA . GLU A 1 104 ? 7.224 4.607 12.213 1.00 97.38 104 GLU A CA 1
ATOM 822 C C . GLU A 1 104 ? 7.172 6.085 11.793 1.00 97.38 104 GLU A C 1
ATOM 824 O O . GLU A 1 104 ? 6.428 6.869 12.390 1.00 97.38 104 GLU A O 1
ATOM 829 N N . GLU A 1 105 ? 7.880 6.463 10.726 1.00 97.12 105 GLU A N 1
ATOM 830 C CA . GLU A 1 105 ? 7.767 7.787 10.099 1.00 97.12 105 GLU A CA 1
ATOM 831 C C . GLU A 1 105 ? 6.340 8.038 9.591 1.00 97.12 105 GLU A C 1
ATOM 833 O O . GLU A 1 105 ? 5.740 9.073 9.895 1.00 97.12 105 GLU A O 1
ATOM 838 N N . LEU A 1 106 ? 5.744 7.049 8.915 1.00 97.69 106 LEU A N 1
ATOM 839 C CA . LEU A 1 106 ? 4.354 7.116 8.462 1.00 97.69 106 LEU A CA 1
ATOM 840 C C . LEU A 1 106 ? 3.362 7.271 9.631 1.00 97.69 106 LEU A C 1
ATOM 842 O O . LEU A 1 106 ? 2.418 8.058 9.547 1.00 97.69 106 LEU A O 1
ATOM 846 N N . LEU A 1 107 ? 3.572 6.557 10.738 1.00 97.81 107 LEU A N 1
ATOM 847 C CA . LEU A 1 107 ? 2.732 6.688 11.933 1.00 97.81 107 LEU A CA 1
ATOM 848 C C . LEU A 1 107 ? 2.904 8.046 12.614 1.00 97.81 107 LEU A C 1
ATOM 850 O O . LEU A 1 107 ? 1.920 8.631 13.057 1.00 97.81 107 LEU A O 1
ATOM 854 N N . THR A 1 108 ? 4.127 8.572 12.655 1.00 97.62 108 THR A N 1
ATOM 855 C CA . THR A 1 108 ? 4.413 9.920 13.172 1.00 97.62 108 THR A CA 1
ATOM 856 C C . THR A 1 108 ? 3.711 10.988 12.337 1.00 97.62 108 THR A C 1
ATOM 858 O O . THR A 1 108 ? 3.162 11.952 12.874 1.00 97.62 108 THR A O 1
ATOM 861 N N . PHE A 1 109 ? 3.672 10.807 11.018 1.00 97.69 109 PHE A N 1
ATOM 862 C CA . PHE A 1 109 ? 2.874 11.657 10.148 1.00 97.69 109 PHE A CA 1
ATOM 863 C C . PHE A 1 109 ? 1.385 11.570 10.476 1.00 97.69 109 PHE A C 1
ATOM 865 O O . PHE A 1 109 ? 0.742 12.612 10.602 1.00 97.69 109 PHE A O 1
ATOM 872 N N . PHE A 1 110 ? 0.834 10.373 10.687 1.00 97.75 110 PHE A N 1
ATOM 873 C CA . PHE A 1 110 ? -0.558 10.263 11.110 1.00 97.75 110 PHE A CA 1
ATOM 874 C C . PHE A 1 110 ? -0.812 10.946 12.455 1.00 97.75 110 PHE A C 1
ATOM 876 O O . PHE A 1 110 ? -1.772 11.706 12.544 1.00 97.75 110 PHE A O 1
ATOM 883 N N . ASP A 1 111 ? 0.075 10.814 13.442 1.00 96.06 111 ASP A N 1
ATOM 884 C CA . ASP A 1 111 ? -0.045 11.550 14.712 1.00 96.06 111 ASP A CA 1
ATOM 885 C C . ASP A 1 111 ? -0.121 13.071 14.511 1.00 96.06 111 ASP A C 1
ATOM 887 O O . ASP A 1 111 ? -0.845 13.767 15.226 1.00 96.06 111 ASP A O 1
ATOM 891 N N . SER A 1 112 ? 0.599 13.596 13.512 1.00 97.44 112 SER A N 1
ATOM 892 C CA . SER A 1 112 ? 0.567 15.023 13.174 1.00 97.44 112 SER A CA 1
ATOM 893 C C . SER A 1 112 ? -0.782 15.482 12.601 1.00 97.44 112 SER A C 1
ATOM 895 O O . SER A 1 112 ? -1.135 16.654 12.737 1.00 97.44 112 SER A O 1
ATOM 897 N N . LEU A 1 113 ? -1.550 14.566 12.000 1.00 97.12 113 LEU A N 1
ATOM 898 C CA . LEU A 1 113 ? -2.913 14.811 11.522 1.00 97.12 113 LEU A CA 1
ATOM 899 C C . LEU A 1 113 ? -3.962 14.603 12.632 1.00 97.12 11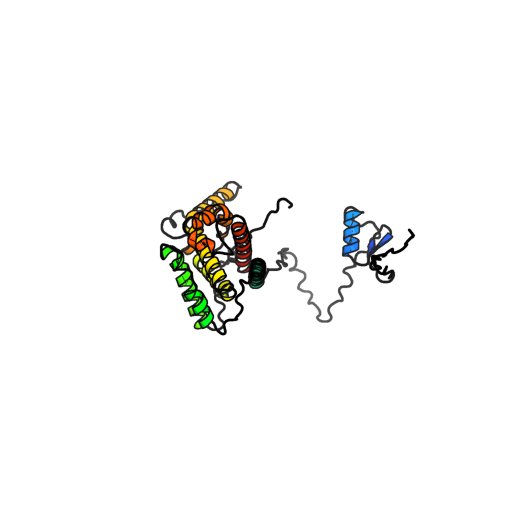3 LEU A C 1
ATOM 901 O O . LEU A 1 113 ? -5.057 15.165 12.566 1.00 97.12 113 LEU A O 1
ATOM 905 N N . GLY A 1 114 ? -3.654 13.785 13.643 1.00 96.62 114 GLY A N 1
ATOM 906 C CA . GLY A 1 114 ? -4.529 13.481 14.774 1.00 96.62 114 GLY A CA 1
ATOM 907 C C . GLY A 1 114 ? -4.142 12.187 15.495 1.00 96.62 114 GLY A C 1
ATOM 908 O O . GLY A 1 114 ? -3.210 11.499 15.111 1.00 96.62 114 GLY A O 1
ATOM 909 N N . ASN A 1 115 ? -4.884 11.804 16.537 1.00 95.31 115 ASN A N 1
ATOM 910 C CA . ASN A 1 115 ? -4.608 10.581 17.308 1.00 95.31 115 ASN A CA 1
ATOM 911 C C . ASN A 1 115 ? -5.054 9.313 16.550 1.00 95.31 115 ASN A C 1
ATOM 913 O O . ASN A 1 115 ? -6.070 8.710 16.897 1.00 95.31 115 ASN A O 1
ATOM 917 N N . PHE A 1 116 ? -4.324 8.938 15.499 1.00 97.31 116 PHE A N 1
ATOM 918 C CA . PHE A 1 116 ? -4.653 7.803 14.627 1.00 97.31 116 PHE A CA 1
ATOM 919 C C . PHE A 1 116 ? -3.910 6.511 14.964 1.00 97.31 116 PHE A C 1
ATOM 921 O O . PHE A 1 116 ? -4.173 5.485 14.337 1.00 97.31 116 PHE A O 1
ATOM 928 N N . ARG A 1 117 ? -3.003 6.527 15.944 1.00 96.31 117 ARG A N 1
ATOM 929 C CA . ARG A 1 117 ? -2.383 5.302 16.455 1.00 96.31 117 ARG A CA 1
ATOM 930 C C . ARG A 1 117 ? -3.353 4.481 17.285 1.00 96.31 117 ARG A C 1
ATOM 932 O O . ARG A 1 117 ? -4.172 5.018 18.030 1.00 96.31 117 ARG A O 1
ATOM 939 N N . GLN A 1 118 ? -3.191 3.168 17.198 1.00 93.88 118 GLN A N 1
ATOM 940 C CA . GLN A 1 118 ? -3.866 2.244 18.091 1.00 93.88 118 GLN A CA 1
ATOM 941 C C . GLN A 1 118 ? -3.303 2.408 19.517 1.00 93.88 118 GLN A C 1
ATOM 943 O O . GLN A 1 118 ? -2.100 2.219 19.715 1.00 93.88 118 GLN A O 1
ATOM 948 N N . PRO A 1 119 ? -4.130 2.770 20.518 1.00 89.31 119 PRO A N 1
ATOM 949 C CA . PRO A 1 119 ? -3.648 3.005 21.879 1.00 89.31 119 PRO A CA 1
ATOM 950 C C . PRO A 1 119 ? -3.316 1.702 22.617 1.00 89.31 119 PRO A C 1
ATOM 952 O O . PRO A 1 119 ? -2.446 1.684 23.487 1.00 89.31 119 PRO A O 1
ATOM 955 N N . GLU A 1 120 ? -4.005 0.616 22.270 1.00 93.94 120 GLU A N 1
ATOM 956 C CA . GLU A 1 120 ? -3.886 -0.690 22.912 1.00 93.94 120 GLU A CA 1
ATOM 957 C C . GLU A 1 120 ? -3.098 -1.645 22.016 1.00 93.94 120 GLU A C 1
ATOM 959 O O . GLU A 1 120 ? -3.441 -1.868 20.856 1.00 93.94 120 GLU A O 1
ATOM 964 N N . LYS A 1 121 ? -2.026 -2.225 22.555 1.00 94.81 121 LYS A N 1
ATOM 965 C CA . LYS A 1 121 ? -1.310 -3.297 21.862 1.00 94.81 121 LYS A CA 1
ATOM 966 C C . LYS A 1 121 ? -2.147 -4.570 21.943 1.00 94.81 121 LYS A C 1
ATOM 968 O O . LYS A 1 121 ? -2.569 -4.933 23.035 1.00 94.81 121 LYS A O 1
ATOM 973 N N . PHE A 1 122 ? -2.333 -5.246 20.814 1.00 96.19 122 PHE A N 1
ATOM 974 C CA . PHE A 1 122 ? -2.934 -6.578 20.791 1.00 96.19 122 PHE A CA 1
ATOM 975 C C . PHE A 1 122 ? -2.045 -7.569 21.546 1.00 96.19 122 PHE A C 1
ATOM 977 O O . PHE A 1 122 ? -0.818 -7.536 21.407 1.00 96.19 122 PHE A O 1
ATOM 984 N N . GLU A 1 123 ? -2.653 -8.444 22.343 1.00 95.69 123 GLU A N 1
ATOM 985 C CA . GLU A 1 123 ? -1.918 -9.423 23.150 1.00 95.69 123 GLU A CA 1
ATOM 986 C C . GLU A 1 123 ? -1.392 -10.582 22.294 1.00 95.69 123 GLU A C 1
ATOM 988 O O . GLU A 1 123 ? -0.420 -11.244 22.660 1.00 95.69 123 GLU A O 1
ATOM 993 N N . ASN A 1 124 ? -2.045 -10.851 21.159 1.00 96.00 124 ASN A N 1
ATOM 994 C CA . ASN A 1 124 ? -1.755 -11.996 20.303 1.00 96.00 124 ASN A CA 1
ATOM 995 C C . ASN A 1 124 ? -2.190 -11.778 18.835 1.00 96.00 124 ASN A C 1
ATOM 997 O O . ASN A 1 124 ? -2.908 -10.838 18.482 1.00 96.00 124 ASN A O 1
ATOM 1001 N N . GLU A 1 125 ? -1.762 -12.693 17.961 1.00 96.75 125 GLU A N 1
ATOM 1002 C CA . GLU A 1 125 ? -2.076 -12.672 16.522 1.00 96.75 125 GLU A CA 1
ATOM 1003 C C . GLU A 1 125 ? -3.566 -12.921 16.219 1.00 96.75 125 GLU A C 1
ATOM 1005 O O . GLU A 1 125 ? -4.064 -12.498 15.176 1.00 96.75 125 GLU A O 1
ATOM 1010 N N . VAL A 1 126 ? -4.309 -13.564 17.130 1.00 97.44 126 VAL A N 1
ATOM 1011 C CA . VAL A 1 126 ? -5.753 -13.806 16.955 1.00 97.44 126 VAL A CA 1
ATOM 1012 C C . VAL A 1 126 ? -6.525 -12.494 17.071 1.00 97.44 126 VAL A C 1
ATOM 1014 O O . VAL A 1 126 ? -7.363 -12.196 16.223 1.00 97.44 126 VAL A O 1
ATOM 1017 N N . GLU A 1 127 ? -6.213 -11.670 18.070 1.00 98.00 127 GLU A N 1
ATOM 1018 C CA . GLU A 1 127 ? -6.796 -10.331 18.215 1.00 98.00 127 GLU A CA 1
ATOM 1019 C C . GLU A 1 127 ? -6.452 -9.433 17.030 1.00 98.00 127 GLU A C 1
ATOM 1021 O O . GLU A 1 127 ? -7.330 -8.752 16.495 1.00 98.00 127 GLU A O 1
ATOM 1026 N N . THR A 1 128 ? -5.200 -9.497 16.571 1.00 97.31 128 THR A N 1
ATOM 1027 C CA . THR A 1 128 ? -4.747 -8.779 15.376 1.00 97.31 128 THR A CA 1
ATOM 1028 C C . THR A 1 128 ? -5.576 -9.171 14.151 1.00 97.31 128 THR A C 1
ATOM 1030 O O . THR A 1 128 ? -6.098 -8.303 13.447 1.00 97.31 128 THR A O 1
ATOM 1033 N N . GLN A 1 129 ? -5.771 -10.471 13.913 1.00 97.81 129 GLN A N 1
ATOM 1034 C CA . GLN A 1 129 ? -6.621 -10.957 12.828 1.00 97.81 129 GLN A CA 1
ATOM 1035 C C . GLN A 1 129 ? -8.064 -10.457 12.960 1.00 97.81 129 GLN A C 1
ATOM 1037 O O . GLN A 1 129 ? -8.631 -9.947 11.990 1.00 97.81 129 GLN A O 1
ATOM 1042 N N . VAL A 1 130 ? -8.666 -10.606 14.144 1.00 98.25 130 VAL A N 1
ATOM 1043 C CA . VAL A 1 130 ? -10.053 -10.188 14.392 1.00 98.25 130 VAL A CA 1
ATOM 1044 C C . VAL A 1 130 ? -10.210 -8.697 14.117 1.00 98.25 130 VAL A C 1
ATOM 1046 O O . VAL A 1 130 ? -11.166 -8.311 13.440 1.00 98.25 130 VAL A O 1
ATOM 1049 N N . PHE A 1 131 ? -9.266 -7.871 14.572 1.00 98.38 131 PHE A N 1
ATOM 1050 C CA . PHE A 1 131 ? -9.258 -6.437 14.306 1.00 98.38 131 PHE A CA 1
ATOM 1051 C C . PHE A 1 131 ? -9.208 -6.138 12.804 1.00 98.38 131 PHE A C 1
ATOM 1053 O O . PHE A 1 131 ? -10.068 -5.407 12.304 1.00 98.38 131 PHE A O 1
ATOM 1060 N N . LEU A 1 132 ? -8.246 -6.725 12.085 1.00 98.38 132 LEU A N 1
ATOM 1061 C CA . LEU A 1 132 ? -8.030 -6.472 10.660 1.00 98.38 132 LEU A CA 1
ATOM 1062 C C . LEU A 1 132 ? -9.239 -6.886 9.812 1.00 98.38 132 LEU A C 1
ATOM 1064 O O . LEU A 1 132 ? -9.678 -6.118 8.953 1.00 98.38 132 LEU A O 1
ATOM 1068 N N . LEU A 1 133 ? -9.803 -8.070 10.062 1.00 98.50 133 LEU A N 1
ATOM 1069 C CA . LEU A 1 133 ? -10.909 -8.607 9.266 1.00 98.50 133 LEU A CA 1
ATOM 1070 C C . LEU A 1 133 ? -12.256 -7.966 9.613 1.00 98.50 133 LEU A C 1
ATOM 1072 O O . LEU A 1 133 ? -13.052 -7.713 8.709 1.00 98.50 133 LEU A O 1
ATOM 1076 N N . SER A 1 134 ? -12.518 -7.680 10.893 1.00 98.31 134 SER A N 1
ATOM 1077 C CA . SER A 1 134 ? -13.802 -7.099 11.329 1.00 98.31 134 SER A CA 1
ATOM 1078 C C . SER A 1 134 ? -13.924 -5.619 10.980 1.00 98.31 134 SER A C 1
ATOM 1080 O O . SER A 1 134 ? -15.034 -5.103 10.851 1.00 98.31 134 SER A O 1
ATOM 1082 N N . ASN A 1 135 ? -12.792 -4.924 10.837 1.00 98.31 135 ASN A N 1
ATOM 1083 C CA . ASN A 1 135 ? -12.766 -3.508 10.483 1.00 98.31 135 ASN A CA 1
ATOM 1084 C C . ASN A 1 135 ? -12.445 -3.250 9.013 1.00 98.31 135 ASN A C 1
ATOM 1086 O O . ASN A 1 135 ? -12.390 -2.084 8.628 1.00 98.31 135 ASN A O 1
ATOM 1090 N N . PHE A 1 136 ? -12.267 -4.286 8.189 1.00 98.56 136 PHE A N 1
ATOM 1091 C CA . PHE A 1 136 ? -12.085 -4.096 6.755 1.00 98.56 136 PHE A CA 1
ATOM 1092 C C . PHE A 1 136 ? -13.363 -3.479 6.139 1.00 98.56 136 PHE A C 1
ATOM 1094 O O . PHE A 1 136 ? -14.466 -3.962 6.408 1.00 98.56 136 PHE A O 1
ATOM 1101 N N . PRO A 1 137 ? -13.262 -2.412 5.328 1.00 97.56 137 PRO A N 1
ATOM 1102 C CA . PRO A 1 137 ? -14.402 -1.593 4.902 1.00 97.56 137 PRO A CA 1
ATOM 1103 C C . PRO A 1 137 ? -15.194 -2.205 3.731 1.00 97.56 137 PRO A C 1
ATOM 1105 O O . PRO A 1 137 ? -15.466 -1.542 2.733 1.00 97.56 137 PRO A O 1
ATOM 1108 N N . CYS A 1 138 ? -15.606 -3.471 3.846 1.00 97.38 138 CYS A N 1
ATOM 1109 C CA . CYS A 1 138 ? -16.329 -4.201 2.795 1.00 97.38 138 CYS A CA 1
ATOM 1110 C C . CYS A 1 138 ? -17.613 -3.487 2.334 1.00 97.38 138 CYS A C 1
ATOM 1112 O O . CYS A 1 138 ? -17.989 -3.564 1.171 1.00 97.38 138 CYS A O 1
ATOM 1114 N N . ASN A 1 139 ? -18.283 -2.772 3.244 1.00 96.69 139 ASN A N 1
ATOM 1115 C CA . ASN A 1 139 ? -19.539 -2.065 2.985 1.00 96.69 139 ASN A CA 1
ATOM 1116 C C . ASN A 1 139 ? -19.379 -0.752 2.199 1.00 96.69 139 ASN A C 1
ATOM 1118 O O . ASN A 1 139 ? -20.388 -0.141 1.853 1.00 96.69 139 ASN A O 1
ATOM 1122 N N . VAL A 1 140 ? -18.147 -0.292 1.967 1.00 95.88 140 VAL A N 1
ATOM 1123 C CA . VAL A 1 140 ? -17.872 0.923 1.183 1.00 95.88 140 VAL A CA 1
ATOM 1124 C C . VAL A 1 140 ? -17.890 0.627 -0.318 1.00 95.88 140 VAL A C 1
ATOM 1126 O O . VAL A 1 140 ? -18.221 1.500 -1.117 1.00 95.88 140 VAL A O 1
ATOM 1129 N N . PHE A 1 141 ? -17.570 -0.605 -0.710 1.00 95.25 141 PHE A N 1
ATOM 1130 C CA . PHE A 1 141 ? -17.452 -0.993 -2.111 1.00 95.25 141 PHE A CA 1
ATOM 1131 C C . PHE A 1 141 ? -18.775 -1.524 -2.659 1.00 95.25 141 PHE A C 1
ATOM 1133 O O . PHE A 1 141 ? -19.512 -2.241 -1.984 1.00 95.25 141 PHE A O 1
ATOM 1140 N N . SER A 1 142 ? -19.068 -1.191 -3.918 1.00 93.44 142 SER A N 1
ATOM 1141 C CA . SER A 1 142 ? -20.309 -1.627 -4.578 1.00 93.44 142 SER A CA 1
ATOM 1142 C C . SER A 1 142 ? -20.261 -3.089 -5.033 1.00 93.44 142 SER A C 1
ATOM 1144 O O . SER A 1 142 ? -21.302 -3.723 -5.183 1.00 93.44 142 SER A O 1
ATOM 1146 N N . ASN A 1 143 ? -19.060 -3.623 -5.268 1.00 94.88 143 ASN A N 1
ATOM 1147 C CA . ASN A 1 143 ? -18.834 -4.987 -5.733 1.00 94.88 143 ASN A CA 1
ATOM 1148 C C . ASN A 1 143 ? -17.740 -5.640 -4.878 1.00 94.88 143 ASN A C 1
ATOM 1150 O O . ASN A 1 143 ? -16.667 -5.065 -4.702 1.00 94.88 143 ASN A O 1
ATOM 1154 N N . CYS A 1 144 ? -17.997 -6.851 -4.373 1.00 96.12 144 CYS A N 1
ATOM 1155 C CA . CYS A 1 144 ? -17.020 -7.592 -3.579 1.00 96.12 144 CYS A CA 1
ATOM 1156 C C . CYS A 1 144 ? -15.731 -7.887 -4.348 1.00 96.12 144 CYS A C 1
ATOM 1158 O O . CYS A 1 144 ? -14.658 -7.861 -3.754 1.00 96.12 144 CYS A O 1
ATOM 1160 N N . GLN A 1 145 ? -15.815 -8.078 -5.668 1.00 96.19 145 GLN A N 1
ATOM 1161 C CA . GLN A 1 145 ? -14.653 -8.332 -6.524 1.00 96.19 145 GLN A CA 1
ATOM 1162 C C . GLN A 1 145 ? -13.588 -7.235 -6.418 1.00 96.19 145 GLN A C 1
ATOM 1164 O O . GLN A 1 145 ? -12.415 -7.529 -6.603 1.00 96.19 145 GLN A O 1
ATOM 1169 N N . GLU A 1 146 ? -13.967 -5.999 -6.069 1.00 94.94 146 GLU A N 1
ATOM 1170 C CA . GLU A 1 146 ? -13.016 -4.889 -5.946 1.00 94.94 146 GLU A CA 1
ATOM 1171 C C . GLU A 1 146 ? -12.022 -5.073 -4.795 1.00 94.94 146 GLU A C 1
ATOM 1173 O O . GLU A 1 146 ? -10.903 -4.583 -4.891 1.00 94.94 146 GLU A O 1
ATOM 1178 N N . TYR A 1 147 ? -12.409 -5.762 -3.717 1.00 97.44 147 TYR A N 1
ATOM 1179 C CA . TYR A 1 147 ? -11.580 -5.899 -2.515 1.00 97.44 147 TYR A CA 1
ATOM 1180 C C . TYR A 1 147 ? -11.292 -7.350 -2.113 1.00 97.44 147 TYR A C 1
ATOM 1182 O O . TYR A 1 147 ? -10.423 -7.587 -1.270 1.00 97.44 147 TYR A O 1
ATOM 1190 N N . GLN A 1 148 ? -12.022 -8.320 -2.675 1.00 97.88 148 GLN A N 1
ATOM 1191 C CA . GLN A 1 148 ? -12.007 -9.714 -2.229 1.00 97.88 148 GLN A CA 1
ATOM 1192 C C . GLN A 1 148 ? -10.598 -10.316 -2.255 1.00 97.88 148 GLN A C 1
ATOM 1194 O O . GLN A 1 148 ? -10.208 -10.964 -1.290 1.00 97.88 148 GLN A O 1
ATOM 1199 N N . GLY A 1 149 ? -9.811 -10.043 -3.304 1.00 97.81 149 GLY A N 1
ATOM 1200 C CA . GLY A 1 149 ? -8.446 -10.566 -3.426 1.00 97.81 149 GLY A CA 1
ATOM 1201 C C . GLY A 1 149 ? -7.535 -10.142 -2.269 1.00 97.81 149 GLY A C 1
ATOM 1202 O O . GLY A 1 149 ? -6.853 -10.978 -1.678 1.00 97.81 149 GLY A O 1
ATOM 1203 N N . ILE A 1 150 ? -7.572 -8.862 -1.881 1.00 98.31 150 ILE A N 1
ATOM 1204 C CA . ILE A 1 150 ? -6.808 -8.366 -0.726 1.00 98.31 150 ILE A CA 1
ATOM 1205 C C . ILE A 1 150 ? -7.374 -8.922 0.580 1.00 98.31 150 ILE A C 1
ATOM 1207 O O . ILE A 1 150 ? -6.602 -9.322 1.447 1.00 98.31 150 ILE A O 1
ATOM 1211 N N . TYR A 1 151 ? -8.699 -8.962 0.733 1.00 98.62 151 TYR A N 1
ATOM 1212 C CA . TYR A 1 151 ? -9.340 -9.459 1.953 1.00 98.62 151 TYR A CA 1
ATOM 1213 C C . TYR A 1 151 ? -9.017 -10.936 2.225 1.00 98.62 151 TYR A C 1
ATOM 1215 O O . TYR A 1 151 ? -8.679 -11.298 3.354 1.00 98.62 151 TYR A O 1
ATOM 1223 N N . ASP A 1 152 ? -9.077 -11.782 1.197 1.00 98.44 152 ASP A N 1
ATOM 1224 C CA . ASP A 1 152 ? -8.762 -13.206 1.319 1.00 98.44 152 ASP A CA 1
ATOM 1225 C C . ASP A 1 152 ? -7.282 -13.423 1.637 1.00 98.44 152 ASP A C 1
ATOM 1227 O O . ASP A 1 152 ? -6.962 -14.163 2.566 1.00 98.44 152 ASP A O 1
ATOM 1231 N N . LEU A 1 153 ? -6.376 -12.700 0.969 1.00 98.38 153 LEU A N 1
ATOM 1232 C CA . LEU A 1 153 ? -4.950 -12.755 1.300 1.00 98.38 153 LEU A CA 1
ATOM 1233 C C . LEU A 1 153 ? -4.671 -12.253 2.718 1.00 98.38 153 LEU A C 1
ATOM 1235 O O . LEU A 1 153 ? -3.871 -12.851 3.431 1.00 98.38 153 LEU A O 1
ATOM 1239 N N . LEU A 1 154 ? -5.346 -11.196 3.171 1.00 98.25 154 LEU A N 1
ATOM 1240 C CA . LEU A 1 154 ? -5.224 -10.696 4.540 1.00 98.25 154 LEU A CA 1
ATOM 1241 C C . LEU A 1 154 ? -5.631 -11.769 5.561 1.00 98.25 154 LEU A C 1
ATOM 1243 O O . LEU A 1 154 ? -4.945 -11.983 6.567 1.00 98.25 154 LEU A O 1
ATOM 1247 N N . LYS A 1 155 ? -6.729 -12.478 5.285 1.00 98.44 155 LYS A N 1
ATOM 1248 C CA . LYS A 1 155 ? -7.204 -13.602 6.095 1.00 98.44 155 LYS A CA 1
ATOM 1249 C C . LYS A 1 155 ? -6.209 -14.762 6.088 1.00 98.44 155 LYS A C 1
ATOM 1251 O O . LYS A 1 155 ? -5.920 -15.310 7.150 1.00 98.44 155 LYS A O 1
ATOM 1256 N N . ASP A 1 156 ? -5.666 -15.122 4.933 1.00 97.88 156 ASP A N 1
ATOM 1257 C CA . ASP A 1 156 ? -4.714 -16.227 4.805 1.00 97.88 156 ASP A CA 1
ATOM 1258 C C . ASP A 1 156 ? -3.384 -15.925 5.501 1.00 97.88 156 ASP A C 1
ATOM 1260 O O . ASP A 1 156 ? -2.918 -16.740 6.298 1.00 97.88 156 ASP A O 1
ATOM 1264 N N . LEU A 1 157 ? -2.831 -14.726 5.302 1.00 97.44 157 LEU A N 1
ATOM 1265 C CA . LEU A 1 157 ? -1.594 -14.282 5.952 1.00 97.44 157 LEU A CA 1
ATOM 1266 C C . LEU A 1 157 ? -1.728 -14.273 7.479 1.00 97.44 157 LEU A C 1
ATOM 1268 O O . LEU A 1 157 ? -0.850 -14.752 8.194 1.00 97.44 157 LEU A O 1
ATOM 1272 N N . THR A 1 158 ? -2.842 -13.758 8.000 1.00 97.38 158 THR A N 1
ATOM 1273 C CA . THR A 1 158 ? -3.087 -13.741 9.451 1.00 97.38 158 THR A CA 1
ATOM 1274 C C . THR A 1 158 ? -3.355 -15.143 10.009 1.00 97.38 158 THR A C 1
ATOM 1276 O O . THR A 1 158 ? -2.866 -15.471 11.088 1.00 97.38 158 THR A O 1
ATOM 1279 N N . ASN A 1 159 ? -4.043 -16.015 9.263 1.00 97.69 159 ASN A N 1
ATOM 1280 C CA . ASN A 1 159 ? -4.200 -17.426 9.633 1.00 97.69 159 ASN A CA 1
ATOM 1281 C C . ASN A 1 159 ? -2.852 -18.149 9.718 1.00 97.69 159 ASN A C 1
ATOM 1283 O O . ASN A 1 159 ? -2.658 -18.988 10.599 1.00 97.69 159 ASN A O 1
ATOM 1287 N N . GLU A 1 160 ? -1.940 -17.860 8.792 1.00 96.69 160 GLU A N 1
ATOM 1288 C CA . GLU A 1 160 ? -0.602 -18.446 8.776 1.00 96.69 160 GLU A CA 1
ATOM 1289 C C . GLU A 1 160 ? 0.214 -17.992 9.992 1.00 96.69 160 GLU A C 1
ATOM 1291 O O . GLU A 1 160 ? 0.763 -18.844 10.691 1.00 96.69 160 GLU A O 1
ATOM 1296 N N . LYS A 1 161 ? 0.183 -16.695 10.334 1.00 95.81 161 LYS A N 1
ATOM 1297 C CA . LYS A 1 161 ? 0.818 -16.170 11.559 1.00 95.81 161 LYS A CA 1
ATOM 1298 C C . LYS A 1 161 ? 0.286 -16.815 12.840 1.00 95.81 161 LYS A C 1
ATOM 1300 O O . LYS A 1 161 ? 1.062 -17.141 13.732 1.00 95.81 161 LYS A O 1
ATOM 1305 N N . ILE A 1 162 ? -1.026 -17.048 12.929 1.00 96.50 162 ILE A N 1
ATOM 1306 C CA . ILE A 1 162 ? -1.636 -17.718 14.091 1.00 96.50 162 ILE A CA 1
ATOM 1307 C C . ILE A 1 162 ? -1.152 -19.169 14.210 1.00 96.50 162 ILE A C 1
ATOM 1309 O O . ILE A 1 162 ? -0.874 -19.642 15.313 1.00 96.50 162 ILE A O 1
ATOM 1313 N N . LYS A 1 163 ? -1.069 -19.891 13.085 1.00 97.12 163 LYS A N 1
ATOM 1314 C CA . LYS A 1 163 ? -0.623 -21.295 13.060 1.00 97.12 163 LYS A CA 1
ATOM 1315 C C . LYS A 1 163 ? 0.862 -21.433 13.368 1.00 97.12 163 LYS A C 1
ATOM 1317 O O . LYS A 1 163 ? 1.265 -22.406 14.003 1.00 97.12 163 LYS A O 1
ATOM 1322 N N . CYS A 1 164 ? 1.657 -20.487 12.892 1.00 93.31 164 CYS A N 1
ATOM 1323 C CA . CYS A 1 164 ? 3.102 -20.531 12.938 1.00 93.31 164 CYS A CA 1
ATOM 1324 C C . CYS A 1 164 ? 3.641 -19.300 13.665 1.00 93.31 164 CYS A C 1
ATOM 1326 O O . CYS A 1 164 ? 4.120 -18.350 13.046 1.00 93.31 164 CYS A O 1
ATOM 1328 N N . GLN A 1 165 ? 3.558 -19.351 14.995 1.00 85.44 165 GLN A N 1
ATOM 1329 C CA . GLN A 1 165 ? 4.188 -18.366 15.868 1.00 85.44 165 GLN A CA 1
ATOM 1330 C C . GLN A 1 165 ? 5.677 -18.251 15.487 1.00 85.44 165 GLN A C 1
ATOM 1332 O O . GLN A 1 165 ? 6.338 -19.268 15.278 1.00 85.44 165 GLN A O 1
ATOM 1337 N N . ASP A 1 166 ? 6.166 -17.020 15.342 1.00 85.69 166 ASP A N 1
ATOM 1338 C CA . ASP A 1 166 ? 7.548 -16.660 14.978 1.00 85.69 166 ASP A CA 1
ATOM 1339 C C . ASP A 1 166 ? 7.986 -16.877 13.514 1.00 85.69 166 ASP A C 1
ATOM 1341 O O . ASP A 1 166 ? 9.174 -16.736 13.210 1.00 85.69 166 ASP A O 1
ATOM 1345 N N . ILE A 1 167 ? 7.078 -17.165 12.571 1.00 90.94 167 ILE A N 1
ATOM 1346 C CA . ILE A 1 167 ? 7.453 -17.169 11.145 1.00 90.94 167 ILE A CA 1
ATOM 1347 C C . ILE A 1 167 ? 7.417 -15.752 10.564 1.00 90.94 167 ILE A C 1
ATOM 1349 O O . ILE A 1 167 ? 6.366 -15.119 10.460 1.00 90.94 167 ILE A O 1
ATOM 1353 N N . ASP A 1 168 ? 8.572 -15.297 10.079 1.00 92.00 168 ASP A N 1
ATOM 1354 C CA . ASP A 1 168 ? 8.652 -14.155 9.173 1.00 92.00 168 ASP A CA 1
ATOM 1355 C C . ASP A 1 168 ? 8.199 -14.577 7.763 1.00 92.00 168 ASP A C 1
ATOM 1357 O O . ASP A 1 168 ? 8.955 -15.149 6.973 1.00 92.00 168 ASP A O 1
ATOM 1361 N N . LEU A 1 169 ? 6.928 -14.307 7.455 1.00 93.81 169 LEU A N 1
ATOM 1362 C CA . LEU A 1 169 ? 6.325 -14.612 6.154 1.00 93.81 169 LEU A CA 1
ATOM 1363 C C . LEU A 1 169 ? 7.042 -13.909 4.995 1.00 93.81 169 LEU A C 1
ATOM 1365 O O . LEU A 1 169 ? 7.143 -14.473 3.906 1.00 93.81 169 LEU A O 1
ATOM 1369 N N . LEU A 1 170 ? 7.583 -12.709 5.226 1.00 93.38 170 LEU A N 1
ATOM 1370 C CA . LEU A 1 170 ? 8.293 -11.963 4.190 1.00 93.38 170 LEU A CA 1
ATOM 1371 C C . LEU A 1 170 ? 9.638 -12.604 3.898 1.00 93.38 170 LEU A C 1
ATOM 1373 O O . LEU A 1 170 ? 10.018 -12.691 2.734 1.00 93.38 170 LEU A O 1
ATOM 1377 N N . ALA A 1 171 ? 10.355 -13.092 4.913 1.00 92.88 171 ALA A N 1
ATOM 1378 C CA . ALA A 1 171 ? 11.626 -13.787 4.709 1.00 92.88 171 ALA A CA 1
ATOM 1379 C C . ALA A 1 171 ? 11.499 -14.998 3.765 1.00 92.88 171 ALA A C 1
ATOM 1381 O O . ALA A 1 171 ? 12.446 -15.297 3.038 1.00 92.88 171 ALA A O 1
ATOM 1382 N N . ASN A 1 172 ? 10.323 -15.631 3.716 1.00 94.06 172 ASN A N 1
ATOM 1383 C CA . ASN A 1 172 ? 10.053 -16.813 2.895 1.00 94.06 172 ASN A CA 1
ATOM 1384 C C . ASN A 1 172 ? 9.585 -16.506 1.461 1.00 94.06 172 ASN A C 1
ATOM 1386 O O . ASN A 1 172 ? 9.418 -17.434 0.667 1.00 94.06 172 ASN A O 1
ATOM 1390 N N . GLU A 1 173 ? 9.367 -15.237 1.102 1.00 96.12 173 GLU A N 1
ATOM 1391 C CA . GLU A 1 173 ? 8.959 -14.875 -0.258 1.00 96.12 173 GLU A CA 1
ATOM 1392 C C . GLU A 1 173 ? 10.045 -15.224 -1.293 1.00 96.12 173 GLU A C 1
ATOM 1394 O O . GLU A 1 173 ? 11.232 -14.968 -1.055 1.00 96.12 173 GLU A O 1
ATOM 1399 N N . PRO A 1 174 ? 9.665 -15.769 -2.467 1.00 96.56 174 PRO A N 1
ATOM 1400 C CA . PRO A 1 174 ? 10.620 -16.137 -3.501 1.00 96.56 174 PRO A CA 1
ATOM 1401 C C . PRO A 1 174 ? 11.398 -14.910 -3.979 1.00 96.56 174 PRO A C 1
ATOM 1403 O O . PRO A 1 174 ? 10.837 -13.834 -4.181 1.00 96.56 174 PRO A O 1
ATOM 1406 N N . PHE A 1 175 ? 12.698 -15.087 -4.199 1.00 96.44 175 PHE A N 1
ATOM 1407 C CA . PHE A 1 175 ? 13.605 -14.015 -4.598 1.00 96.44 175 PHE A CA 1
ATOM 1408 C C . PHE A 1 175 ? 14.129 -14.247 -6.019 1.00 96.44 175 PHE A C 1
ATOM 1410 O O . PHE A 1 175 ? 14.681 -15.309 -6.320 1.00 96.44 175 PHE A O 1
ATOM 1417 N N . ASP A 1 176 ? 13.963 -13.251 -6.884 1.00 95.62 176 ASP A N 1
ATOM 1418 C CA . ASP A 1 176 ? 14.562 -13.188 -8.213 1.00 95.62 176 ASP A CA 1
ATOM 1419 C C . ASP A 1 176 ? 16.021 -12.732 -8.074 1.00 95.62 176 ASP A C 1
ATOM 1421 O O . ASP A 1 176 ? 16.316 -11.577 -7.752 1.00 95.62 176 ASP A O 1
ATOM 1425 N N . LYS A 1 177 ? 16.947 -13.669 -8.295 1.00 93.94 177 LYS A N 1
ATOM 1426 C CA . LYS A 1 177 ? 18.388 -13.434 -8.151 1.00 93.94 177 LYS A CA 1
ATOM 1427 C C . LYS A 1 177 ? 18.938 -12.469 -9.196 1.00 93.94 177 LYS A C 1
ATOM 1429 O O . LYS A 1 177 ? 19.907 -11.779 -8.895 1.00 93.94 177 LYS A O 1
ATOM 1434 N N . ASP A 1 178 ? 18.338 -12.417 -10.382 1.00 93.88 178 ASP A N 1
ATOM 1435 C CA . ASP A 1 178 ? 18.849 -11.601 -11.483 1.00 93.88 178 ASP A CA 1
ATOM 1436 C C . ASP A 1 178 ? 18.488 -10.130 -11.263 1.00 93.88 178 ASP A C 1
ATOM 1438 O O . ASP A 1 178 ? 19.305 -9.239 -11.493 1.00 93.88 178 ASP A O 1
ATOM 1442 N N . LYS A 1 179 ? 17.281 -9.875 -10.746 1.00 93.00 179 LYS A N 1
ATOM 1443 C CA . LYS A 1 179 ? 16.796 -8.517 -10.448 1.00 93.00 179 LYS A CA 1
ATOM 1444 C C . LYS A 1 179 ? 17.110 -8.038 -9.036 1.00 93.00 179 LYS A C 1
ATOM 1446 O O . LYS A 1 179 ? 16.954 -6.853 -8.751 1.00 93.00 179 LYS A O 1
ATOM 1451 N N . SER A 1 180 ? 17.530 -8.948 -8.157 1.00 95.25 180 SER A N 1
ATOM 1452 C CA . SER A 1 180 ? 17.650 -8.708 -6.716 1.00 95.25 180 SER A CA 1
ATOM 1453 C C . SER A 1 180 ? 16.352 -8.187 -6.080 1.00 95.25 180 SER A C 1
ATOM 1455 O O . SER A 1 180 ? 16.382 -7.335 -5.193 1.00 95.25 180 SER A O 1
ATOM 1457 N N . LEU A 1 181 ? 15.211 -8.712 -6.537 1.00 96.62 181 LEU A N 1
ATOM 1458 C CA . LEU A 1 181 ? 13.872 -8.343 -6.073 1.00 96.62 181 LEU A CA 1
ATOM 1459 C C . LEU A 1 181 ? 13.081 -9.575 -5.636 1.00 96.62 181 LEU A C 1
ATOM 1461 O O . LEU A 1 181 ? 13.287 -10.678 -6.138 1.00 96.62 181 LEU A O 1
ATOM 1465 N N . ARG A 1 182 ? 12.117 -9.393 -4.738 1.00 96.88 182 ARG A N 1
ATOM 1466 C CA . ARG A 1 182 ? 11.135 -10.429 -4.401 1.00 96.88 182 ARG A CA 1
ATOM 1467 C C . ARG A 1 182 ? 10.145 -10.608 -5.549 1.00 96.88 182 ARG A C 1
ATOM 1469 O O . ARG A 1 182 ? 9.581 -9.640 -6.055 1.00 96.88 182 ARG A O 1
ATOM 1476 N N . ASN A 1 183 ? 9.880 -11.856 -5.919 1.00 96.81 183 ASN A N 1
ATOM 1477 C CA . ASN A 1 183 ? 8.901 -12.221 -6.940 1.00 96.81 183 ASN A CA 1
ATOM 1478 C C . ASN A 1 183 ? 7.496 -12.412 -6.337 1.00 96.81 183 ASN A C 1
ATOM 1480 O O . ASN A 1 183 ? 6.811 -13.399 -6.602 1.00 96.81 183 ASN A O 1
ATOM 1484 N N . THR A 1 184 ? 7.100 -11.484 -5.469 1.00 97.75 184 THR A N 1
ATOM 1485 C CA . THR A 1 184 ? 5.787 -11.463 -4.817 1.00 97.75 184 THR A CA 1
ATOM 1486 C C . THR A 1 184 ? 4.833 -10.649 -5.674 1.00 97.75 184 THR A C 1
ATOM 1488 O O . THR A 1 184 ? 5.185 -9.544 -6.091 1.00 97.75 184 THR A O 1
ATOM 1491 N N . ASN A 1 185 ? 3.634 -11.171 -5.941 1.00 97.94 185 ASN A N 1
ATOM 1492 C CA . ASN A 1 185 ? 2.647 -10.427 -6.716 1.00 97.94 185 ASN A CA 1
ATOM 1493 C C . ASN A 1 185 ? 2.121 -9.202 -5.951 1.00 97.94 185 ASN A C 1
ATOM 1495 O O . ASN A 1 185 ? 2.163 -9.138 -4.717 1.00 97.94 185 ASN A O 1
ATOM 1499 N N . VAL A 1 186 ? 1.634 -8.206 -6.686 1.00 98.56 186 VAL A N 1
ATOM 1500 C CA . VAL A 1 186 ? 1.238 -6.925 -6.094 1.00 98.56 186 VAL A CA 1
ATOM 1501 C C . VAL A 1 186 ? 0.067 -7.068 -5.120 1.00 98.56 186 VAL A C 1
ATOM 1503 O O . VAL A 1 186 ? 0.117 -6.459 -4.052 1.00 98.56 186 VAL A O 1
ATOM 1506 N N . THR A 1 187 ? -0.939 -7.903 -5.402 1.00 98.50 187 THR A N 1
ATOM 1507 C CA . THR A 1 187 ? -2.070 -8.104 -4.472 1.00 98.50 187 THR A CA 1
ATOM 1508 C C . THR A 1 187 ? -1.577 -8.573 -3.093 1.00 98.50 187 THR A C 1
ATOM 1510 O O . THR A 1 187 ? -2.003 -8.043 -2.062 1.00 98.50 187 THR A O 1
ATOM 1513 N N . LYS A 1 188 ? -0.607 -9.500 -3.047 1.00 98.44 188 LYS A N 1
ATOM 1514 C CA . LYS A 1 188 ? -0.011 -9.980 -1.789 1.00 98.44 188 LYS A CA 1
ATOM 1515 C C . LYS A 1 188 ? 0.880 -8.935 -1.120 1.00 98.44 188 LYS A C 1
ATOM 1517 O O . LYS A 1 188 ? 0.845 -8.823 0.102 1.00 98.44 188 LYS A O 1
ATOM 1522 N N . ILE A 1 189 ? 1.619 -8.127 -1.886 1.00 98.62 189 ILE A N 1
ATOM 1523 C CA . ILE A 1 189 ? 2.385 -6.983 -1.354 1.00 98.62 189 ILE A CA 1
ATOM 1524 C C . ILE A 1 189 ? 1.459 -5.997 -0.624 1.00 98.62 189 ILE A C 1
ATOM 1526 O O . ILE A 1 189 ? 1.759 -5.579 0.496 1.00 98.62 189 ILE A O 1
ATOM 1530 N N . LEU A 1 190 ? 0.318 -5.652 -1.227 1.00 98.62 190 LEU A N 1
ATOM 1531 C CA . LEU A 1 190 ? -0.665 -4.746 -0.627 1.00 98.62 190 LEU A CA 1
ATOM 1532 C C . LEU A 1 190 ? -1.282 -5.334 0.651 1.00 98.62 190 LEU A C 1
ATOM 1534 O O . LEU A 1 190 ? -1.425 -4.627 1.652 1.00 98.62 190 LEU A O 1
ATOM 1538 N N . ALA A 1 191 ? -1.581 -6.636 0.657 1.00 98.56 191 ALA A N 1
ATOM 1539 C CA . ALA A 1 191 ? -2.036 -7.331 1.859 1.00 98.56 191 ALA A CA 1
ATOM 1540 C C . ALA A 1 191 ? -0.960 -7.331 2.964 1.00 98.56 191 ALA A C 1
ATOM 1542 O O . ALA A 1 191 ? -1.274 -7.025 4.115 1.00 98.56 191 ALA A O 1
ATOM 1543 N N . TYR A 1 192 ? 0.314 -7.583 2.628 1.00 98.38 192 TYR A N 1
ATOM 1544 C CA . TYR A 1 192 ? 1.423 -7.485 3.584 1.00 98.38 192 TYR A CA 1
ATOM 1545 C C . TYR A 1 192 ? 1.516 -6.099 4.212 1.00 98.38 192 TYR A C 1
ATOM 1547 O O . TYR A 1 192 ? 1.631 -5.994 5.436 1.00 98.38 192 TYR A O 1
ATOM 1555 N N . PHE A 1 193 ? 1.414 -5.046 3.404 1.00 98.56 193 PHE A N 1
ATOM 1556 C CA . PHE A 1 193 ? 1.435 -3.680 3.911 1.00 98.56 193 PHE A CA 1
ATOM 1557 C C . PHE A 1 193 ? 0.324 -3.454 4.947 1.00 98.56 193 PHE A C 1
ATOM 1559 O O . PHE A 1 193 ? 0.611 -3.020 6.065 1.00 98.56 193 PHE A O 1
ATOM 1566 N N . LEU A 1 194 ? -0.916 -3.863 4.641 1.00 98.62 194 LEU A N 1
ATOM 1567 C CA . LEU A 1 194 ? -2.042 -3.774 5.579 1.00 98.62 194 LEU A CA 1
ATOM 1568 C C . LEU A 1 194 ? -1.837 -4.607 6.853 1.00 98.62 194 LEU A C 1
ATOM 1570 O O . LEU A 1 194 ? -2.160 -4.118 7.935 1.00 98.62 194 LEU A O 1
ATOM 1574 N N . THR A 1 195 ? -1.257 -5.813 6.769 1.00 98.00 195 THR A N 1
ATOM 1575 C CA . THR A 1 195 ? -0.951 -6.614 7.975 1.00 98.00 195 THR A CA 1
ATOM 1576 C C . THR A 1 195 ? 0.068 -5.952 8.901 1.00 98.00 195 THR A C 1
ATOM 1578 O O . THR A 1 195 ? 0.050 -6.221 10.100 1.00 98.00 195 THR A O 1
ATOM 1581 N N . GLN A 1 196 ? 0.965 -5.114 8.371 1.00 97.56 196 GLN A N 1
ATOM 1582 C CA . GLN A 1 196 ? 2.007 -4.456 9.163 1.00 97.56 196 GLN A CA 1
ATOM 1583 C C . GLN A 1 196 ? 1.556 -3.115 9.737 1.00 97.56 196 GLN A C 1
ATOM 1585 O O . GLN A 1 196 ? 1.845 -2.821 10.899 1.00 97.56 196 GLN A O 1
ATOM 1590 N N . ILE A 1 197 ? 0.876 -2.291 8.932 1.00 98.31 197 ILE A N 1
ATOM 1591 C CA . ILE A 1 197 ? 0.434 -0.962 9.368 1.00 98.31 197 ILE A CA 1
ATOM 1592 C C . ILE A 1 197 ? -0.887 -1.024 10.135 1.00 98.31 197 ILE A C 1
ATOM 1594 O O . ILE A 1 197 ? -1.055 -0.308 11.116 1.00 98.31 197 ILE A O 1
ATOM 1598 N N . GLY A 1 198 ? -1.808 -1.906 9.737 1.00 98.31 198 GLY A N 1
ATOM 1599 C CA . GLY A 1 198 ? -3.165 -1.965 10.275 1.00 98.31 198 GLY A CA 1
ATOM 1600 C C . GLY A 1 198 ? -3.235 -2.101 11.797 1.00 98.31 198 GLY A C 1
ATOM 1601 O O . GLY A 1 198 ? -3.914 -1.287 12.416 1.00 98.31 198 GLY A O 1
ATOM 1602 N N . PRO A 1 199 ? -2.486 -3.020 12.438 1.00 98.12 199 PRO A N 1
ATOM 1603 C CA . PRO A 1 199 ? -2.542 -3.196 13.892 1.00 98.12 199 PRO A CA 1
ATOM 1604 C C . PRO A 1 199 ? -1.996 -1.998 14.686 1.00 98.12 199 PRO A C 1
ATOM 1606 O O . PRO A 1 199 ? -2.158 -1.926 15.902 1.00 98.12 199 PRO A O 1
ATOM 1609 N N . LYS A 1 200 ? -1.321 -1.062 14.009 1.00 98.06 200 LYS A N 1
ATOM 1610 C CA . LYS A 1 200 ? -0.754 0.155 14.597 1.00 98.06 200 LYS A CA 1
ATOM 1611 C C . LYS A 1 200 ? -1.693 1.360 14.455 1.00 98.06 200 LYS A C 1
ATOM 1613 O O . LYS A 1 200 ? -1.397 2.416 15.012 1.00 98.06 200 LYS A O 1
ATOM 1618 N N . LEU A 1 201 ? -2.811 1.216 13.740 1.00 98.12 201 LEU A N 1
ATOM 1619 C CA . LEU A 1 201 ? -3.789 2.269 13.463 1.00 98.12 201 LEU A CA 1
ATOM 1620 C C . LEU A 1 201 ? -5.084 2.064 14.259 1.00 98.12 201 LEU A C 1
ATOM 1622 O O . LEU A 1 201 ? -5.516 0.935 14.476 1.00 98.12 201 LEU A O 1
ATOM 1626 N N . CYS A 1 202 ? -5.746 3.159 14.635 1.00 97.75 202 CYS A N 1
ATOM 1627 C CA . CYS A 1 202 ? -7.111 3.104 15.153 1.00 97.75 202 CYS A CA 1
ATOM 1628 C C . CYS A 1 202 ? -8.095 2.647 14.057 1.00 97.75 202 CYS A C 1
ATOM 1630 O O . CYS A 1 202 ? -7.778 2.653 12.864 1.00 97.75 202 CYS A O 1
ATOM 1632 N N . VAL A 1 203 ? -9.317 2.272 14.451 1.00 97.62 203 VAL A N 1
ATOM 1633 C CA . VAL A 1 203 ? -10.328 1.703 13.538 1.00 97.62 203 VAL A CA 1
ATOM 1634 C C . VAL A 1 203 ? -10.614 2.617 12.342 1.00 97.62 203 VAL A C 1
ATOM 1636 O O . VAL A 1 203 ? -10.695 2.143 11.208 1.00 97.62 203 VAL A O 1
ATOM 1639 N N . GLU A 1 204 ? -10.765 3.920 12.575 1.00 97.31 204 GLU A N 1
ATOM 1640 C CA . GLU A 1 204 ? -11.070 4.898 11.529 1.00 97.31 204 GLU A CA 1
ATOM 1641 C C . GLU A 1 204 ? -9.916 5.029 10.529 1.00 97.31 204 GLU A C 1
ATOM 1643 O O . GLU A 1 204 ? -10.135 4.934 9.321 1.00 97.31 204 GLU A O 1
ATOM 1648 N N . ALA A 1 205 ? -8.685 5.171 11.026 1.00 98.00 205 ALA A N 1
ATOM 1649 C CA . ALA A 1 205 ? -7.496 5.295 10.189 1.00 98.00 205 ALA A CA 1
ATOM 1650 C C . ALA A 1 205 ? -7.219 4.018 9.386 1.00 98.00 205 ALA A C 1
ATOM 1652 O O . ALA A 1 205 ? -6.892 4.091 8.202 1.00 98.00 205 ALA A O 1
ATOM 1653 N N . TYR A 1 206 ? -7.398 2.845 10.000 1.00 98.44 206 TYR A N 1
ATOM 1654 C CA . TYR A 1 206 ? -7.255 1.566 9.309 1.00 98.44 206 TYR A CA 1
ATOM 1655 C C . TYR A 1 206 ? -8.273 1.413 8.172 1.00 98.44 206 TYR A C 1
ATOM 1657 O O . TYR A 1 206 ? -7.901 1.010 7.071 1.00 98.44 206 TYR A O 1
ATOM 1665 N N . ARG A 1 207 ? -9.542 1.783 8.398 1.00 98.12 207 ARG A N 1
ATOM 1666 C CA . ARG A 1 207 ? -10.577 1.755 7.349 1.00 98.12 207 ARG A CA 1
ATOM 1667 C C . ARG A 1 207 ? -10.212 2.647 6.171 1.00 98.12 207 ARG A C 1
ATOM 1669 O O . ARG A 1 207 ? -10.289 2.208 5.028 1.00 98.12 207 ARG A O 1
ATOM 1676 N N . GLU A 1 208 ? -9.788 3.876 6.444 1.00 98.06 208 GLU A N 1
ATOM 1677 C CA . GLU A 1 208 ? -9.345 4.808 5.406 1.00 98.06 208 GLU A CA 1
ATOM 1678 C C . GLU A 1 208 ? -8.121 4.280 4.638 1.00 98.06 208 GLU A C 1
ATOM 1680 O O . GLU A 1 208 ? -8.103 4.327 3.407 1.00 98.06 208 GLU A O 1
ATOM 1685 N N . MET A 1 209 ? -7.139 3.699 5.336 1.00 98.56 209 MET A N 1
ATOM 1686 C CA . MET A 1 209 ? -5.966 3.066 4.722 1.00 98.56 209 MET A CA 1
ATOM 1687 C C . MET A 1 209 ? -6.340 1.871 3.836 1.00 98.56 209 MET A C 1
ATOM 1689 O O . MET A 1 209 ? -5.834 1.744 2.722 1.00 98.56 209 MET A O 1
ATOM 1693 N N . ALA A 1 210 ? -7.248 1.008 4.290 1.00 98.56 210 ALA A N 1
ATOM 1694 C CA . ALA A 1 210 ? -7.715 -0.126 3.501 1.00 98.56 210 ALA A CA 1
ATOM 1695 C C . ALA A 1 210 ? -8.444 0.329 2.223 1.00 98.56 210 ALA A C 1
ATOM 1697 O O . ALA A 1 210 ? -8.209 -0.239 1.158 1.00 98.56 210 ALA A O 1
ATOM 1698 N N . ILE A 1 211 ? -9.262 1.389 2.291 1.00 98.06 211 ILE A N 1
ATOM 1699 C CA . ILE A 1 211 ? -9.905 1.982 1.102 1.00 98.06 211 ILE A CA 1
ATOM 1700 C C . ILE A 1 211 ? -8.863 2.517 0.127 1.00 98.06 211 ILE A C 1
ATOM 1702 O O . ILE A 1 211 ? -8.929 2.220 -1.065 1.00 98.06 211 ILE A O 1
ATOM 1706 N N . PHE A 1 212 ? -7.886 3.267 0.636 1.00 98.31 212 PHE A N 1
ATOM 1707 C CA . PHE A 1 212 ? -6.789 3.797 -0.165 1.00 98.31 212 PHE A CA 1
ATOM 1708 C C . PHE A 1 212 ? -6.034 2.681 -0.906 1.00 98.31 212 PHE A C 1
ATOM 1710 O O . PHE A 1 212 ? -5.815 2.782 -2.114 1.00 98.31 212 PHE A O 1
ATOM 1717 N N . VAL A 1 213 ? -5.709 1.587 -0.211 1.00 98.56 213 VAL A N 1
ATOM 1718 C CA . VAL A 1 213 ? -5.029 0.420 -0.791 1.00 98.56 213 VAL A CA 1
ATOM 1719 C C . VAL A 1 213 ? -5.880 -0.275 -1.863 1.00 98.56 213 VAL A C 1
ATOM 1721 O O . VAL A 1 213 ? -5.358 -0.598 -2.931 1.00 98.56 213 VAL A O 1
ATOM 1724 N N . VAL A 1 214 ? -7.185 -0.460 -1.636 1.00 98.38 214 VAL A N 1
ATOM 1725 C CA . VAL A 1 214 ? -8.094 -1.054 -2.639 1.00 98.38 214 VAL A CA 1
ATOM 1726 C C . VAL A 1 214 ? -8.221 -0.158 -3.876 1.00 98.38 214 VAL A C 1
ATOM 1728 O O . VAL A 1 214 ? -8.174 -0.641 -5.007 1.00 98.38 214 VAL A O 1
ATOM 1731 N N . PHE A 1 215 ? -8.317 1.162 -3.702 1.00 98.06 215 PHE A N 1
ATOM 1732 C CA . PHE A 1 215 ? -8.313 2.095 -4.833 1.00 98.06 215 PHE A CA 1
ATOM 1733 C C . PHE A 1 215 ? -6.996 2.065 -5.605 1.00 98.06 215 PHE A C 1
ATOM 1735 O O . PHE A 1 215 ? -7.014 2.126 -6.837 1.00 98.06 215 PHE A O 1
ATOM 1742 N N . TYR A 1 216 ? -5.866 1.913 -4.917 1.00 98.50 216 TYR A N 1
ATOM 1743 C CA . TYR A 1 216 ? -4.575 1.766 -5.575 1.00 98.50 216 TYR A CA 1
ATOM 1744 C C . TYR A 1 216 ? -4.499 0.477 -6.406 1.00 98.50 216 TYR A C 1
ATOM 1746 O O . TYR A 1 216 ? -4.117 0.531 -7.576 1.00 98.50 216 TYR A O 1
ATOM 1754 N N . GLN A 1 217 ? -4.967 -0.653 -5.861 1.00 98.06 217 GLN A N 1
ATOM 1755 C CA . GLN A 1 217 ? -5.098 -1.917 -6.600 1.00 98.06 217 GLN A CA 1
ATOM 1756 C C . GLN A 1 217 ? -5.980 -1.757 -7.847 1.00 98.06 217 GLN A C 1
ATOM 1758 O O . GLN A 1 217 ? -5.602 -2.180 -8.941 1.00 98.06 217 GLN A O 1
ATOM 1763 N N . LYS A 1 218 ? -7.142 -1.106 -7.715 1.00 97.62 218 LYS A N 1
ATOM 1764 C CA . LYS A 1 218 ? -8.060 -0.874 -8.839 1.00 97.62 218 LYS A CA 1
ATOM 1765 C C . LYS A 1 218 ? -7.411 -0.020 -9.932 1.00 97.62 218 LYS A C 1
ATOM 1767 O O . LYS A 1 218 ? -7.566 -0.320 -11.116 1.00 97.62 218 LYS A O 1
ATOM 1772 N N . CYS A 1 219 ? -6.642 1.000 -9.551 1.00 98.06 219 CYS A N 1
ATOM 1773 C CA . CYS A 1 219 ? -5.870 1.813 -10.489 1.00 98.06 219 CYS A CA 1
ATOM 1774 C C . CYS A 1 219 ? -4.819 0.968 -11.229 1.00 98.06 219 CYS A C 1
ATOM 1776 O O . CYS A 1 219 ? -4.781 0.973 -12.460 1.00 98.06 219 CYS A O 1
ATOM 1778 N N . LEU A 1 220 ? -4.035 0.166 -10.501 1.00 97.81 220 LEU A N 1
ATOM 1779 C CA . LEU A 1 220 ? -3.044 -0.755 -11.074 1.00 97.81 220 LEU A CA 1
ATOM 1780 C C . LEU A 1 220 ? -3.674 -1.736 -12.067 1.00 97.81 220 LEU A C 1
ATOM 1782 O O . LEU A 1 220 ? -3.169 -1.903 -13.174 1.00 97.81 220 LEU A O 1
ATOM 1786 N N . ASN A 1 221 ? -4.811 -2.331 -11.713 1.00 97.25 221 ASN A N 1
ATOM 1787 C CA . ASN A 1 221 ? -5.544 -3.233 -12.599 1.00 97.25 221 ASN A CA 1
ATOM 1788 C C . ASN A 1 221 ? -6.092 -2.527 -13.847 1.00 97.25 221 ASN A C 1
ATOM 1790 O O . ASN A 1 221 ? -6.192 -3.149 -14.901 1.00 97.25 221 ASN A O 1
ATOM 1794 N N . THR A 1 222 ? -6.406 -1.232 -13.752 1.00 96.69 222 THR A N 1
ATOM 1795 C CA . THR A 1 222 ? -6.956 -0.454 -14.871 1.00 96.69 222 THR A CA 1
ATOM 1796 C C . THR A 1 222 ? -5.871 0.004 -15.846 1.00 96.69 222 THR A C 1
ATOM 1798 O O . THR A 1 222 ? -6.040 -0.131 -17.056 1.00 96.69 222 THR A O 1
ATOM 1801 N N . ILE A 1 223 ? -4.762 0.560 -15.343 1.00 97.44 223 ILE A N 1
ATOM 1802 C CA . ILE A 1 223 ? -3.757 1.245 -16.181 1.00 97.44 223 ILE A CA 1
ATOM 1803 C C . ILE A 1 223 ? -2.332 0.687 -16.055 1.00 97.44 223 ILE A C 1
ATOM 1805 O O . ILE A 1 223 ? -1.448 1.107 -16.801 1.00 97.44 223 ILE A O 1
ATOM 1809 N N . GLY A 1 224 ? -2.078 -0.279 -15.168 1.00 96.81 224 GLY A N 1
ATOM 1810 C CA . GLY A 1 224 ? -0.731 -0.785 -14.877 1.00 96.81 224 GLY A CA 1
ATOM 1811 C C . GLY A 1 224 ? -0.027 -1.400 -16.088 1.00 96.81 224 GLY A C 1
ATOM 1812 O O . GLY A 1 224 ? 1.131 -1.081 -16.360 1.00 96.81 224 GLY A O 1
ATOM 1813 N N . TYR A 1 225 ? -0.725 -2.218 -16.885 1.00 95.94 225 TYR A N 1
ATOM 1814 C CA . TYR A 1 225 ? -0.141 -2.783 -18.111 1.00 95.94 225 TYR A CA 1
ATOM 1815 C C . TYR A 1 225 ? 0.209 -1.700 -19.136 1.00 95.94 225 TYR A C 1
ATOM 1817 O O . TYR A 1 225 ? 1.275 -1.747 -19.752 1.00 95.94 225 TYR A O 1
ATOM 1825 N N . GLN A 1 226 ? -0.657 -0.695 -19.296 1.00 95.75 226 GLN A N 1
ATOM 1826 C CA . GLN A 1 226 ? -0.391 0.434 -20.185 1.00 95.75 226 GLN A CA 1
ATOM 1827 C C . GLN A 1 226 ? 0.821 1.247 -19.706 1.00 95.75 226 GLN A C 1
ATOM 1829 O O . GLN A 1 226 ? 1.651 1.640 -20.528 1.00 95.75 226 GLN A O 1
ATOM 1834 N N . ALA A 1 227 ? 0.960 1.452 -18.393 1.00 96.25 227 ALA A N 1
ATOM 1835 C CA . ALA A 1 227 ? 2.101 2.143 -17.803 1.00 96.25 227 ALA A CA 1
ATOM 1836 C C . ALA A 1 227 ? 3.426 1.411 -18.082 1.00 96.25 227 ALA A C 1
ATOM 1838 O O . ALA A 1 227 ? 4.387 2.044 -18.525 1.00 96.25 227 ALA A O 1
ATOM 1839 N N . ILE A 1 228 ? 3.462 0.079 -17.937 1.00 95.19 228 ILE A N 1
ATOM 1840 C CA . ILE A 1 228 ? 4.639 -0.739 -18.288 1.00 95.19 228 ILE A CA 1
ATOM 1841 C C . ILE A 1 228 ? 4.987 -0.599 -19.776 1.00 95.19 228 ILE A C 1
ATOM 1843 O O . ILE A 1 228 ? 6.147 -0.357 -20.121 1.00 95.19 228 ILE A O 1
ATOM 1847 N N . LEU A 1 229 ? 3.998 -0.711 -20.669 1.00 93.88 229 LEU A N 1
ATOM 1848 C CA . LEU A 1 229 ? 4.226 -0.587 -22.113 1.00 93.88 229 LEU A CA 1
ATOM 1849 C C . LEU A 1 229 ? 4.790 0.790 -22.486 1.00 93.88 229 LEU A C 1
ATOM 1851 O O . LEU A 1 229 ? 5.696 0.889 -23.317 1.00 93.88 229 LEU A O 1
ATOM 1855 N N . ASN A 1 230 ? 4.273 1.856 -21.874 1.00 94.44 230 ASN A N 1
ATOM 1856 C CA . ASN A 1 230 ? 4.759 3.216 -22.095 1.00 94.44 230 ASN A CA 1
ATOM 1857 C C . ASN A 1 230 ? 6.194 3.392 -21.586 1.00 94.44 230 ASN A C 1
ATOM 1859 O O . ASN A 1 230 ? 7.034 3.932 -22.310 1.00 94.44 230 ASN A O 1
ATOM 1863 N N . TYR A 1 231 ? 6.495 2.875 -20.393 1.00 94.19 231 TYR A N 1
ATOM 1864 C CA . TYR A 1 231 ? 7.840 2.890 -19.818 1.00 94.19 231 TYR A CA 1
ATOM 1865 C C . TYR A 1 231 ? 8.858 2.191 -20.735 1.00 94.19 231 TYR A C 1
ATOM 1867 O O . TYR A 1 231 ? 9.901 2.753 -21.076 1.00 94.19 231 TYR A O 1
ATOM 1875 N N . GLN A 1 232 ? 8.516 1.008 -21.248 1.00 91.44 232 GLN A N 1
ATOM 1876 C CA . GLN A 1 232 ? 9.380 0.245 -22.155 1.00 91.44 232 GLN A CA 1
ATOM 1877 C C . GLN A 1 232 ? 9.573 0.919 -23.519 1.00 91.44 232 GLN A C 1
ATOM 1879 O O . GLN A 1 232 ? 10.662 0.851 -24.092 1.00 91.44 232 GLN A O 1
ATOM 1884 N N . LYS A 1 233 ? 8.541 1.586 -24.055 1.00 91.12 233 LYS A N 1
ATOM 1885 C CA . LYS A 1 233 ? 8.671 2.398 -25.278 1.00 91.12 233 LYS A CA 1
ATOM 1886 C C . LYS A 1 233 ? 9.635 3.567 -25.073 1.00 91.12 233 LYS A C 1
ATOM 1888 O O . LYS A 1 233 ? 10.426 3.845 -25.970 1.00 91.12 233 LYS A O 1
ATOM 1893 N N . GLY A 1 234 ? 9.608 4.201 -23.899 1.00 89.69 234 GLY A N 1
ATOM 1894 C CA . GLY A 1 234 ? 10.551 5.258 -23.528 1.00 89.69 234 GLY A CA 1
ATOM 1895 C C . GLY A 1 234 ? 12.008 4.787 -23.555 1.00 89.69 234 GLY A C 1
ATOM 1896 O O . GLY A 1 234 ? 12.858 5.477 -24.110 1.00 89.69 234 GLY A O 1
ATOM 1897 N N . LEU A 1 235 ? 12.280 3.576 -23.054 1.00 86.38 235 LEU A N 1
ATOM 1898 C CA . LEU A 1 235 ? 13.625 2.984 -23.064 1.00 86.38 235 LEU A CA 1
ATOM 1899 C C . LEU A 1 235 ? 14.137 2.670 -24.479 1.00 86.38 235 LEU A C 1
ATOM 1901 O O . LEU A 1 235 ? 15.314 2.872 -24.765 1.00 86.38 235 LEU A O 1
ATOM 1905 N N . LYS A 1 236 ? 13.264 2.215 -25.389 1.00 80.25 236 LYS A N 1
ATOM 1906 C CA . LYS A 1 236 ? 13.645 1.864 -26.774 1.00 80.25 236 LYS A CA 1
ATOM 1907 C C . LYS A 1 236 ? 14.108 3.061 -27.606 1.00 80.25 236 LYS A C 1
ATOM 1909 O O . LYS A 1 236 ? 14.842 2.874 -28.570 1.00 80.25 236 LYS A O 1
ATOM 1914 N N . ASN A 1 237 ? 13.709 4.275 -27.236 1.00 79.88 237 ASN A N 1
ATOM 1915 C CA . ASN A 1 237 ? 14.150 5.487 -27.924 1.00 79.88 237 ASN A CA 1
ATOM 1916 C C . ASN A 1 237 ? 15.587 5.903 -27.551 1.00 79.88 237 ASN A C 1
ATOM 1918 O O . ASN A 1 237 ? 16.121 6.818 -28.172 1.00 79.88 237 ASN A O 1
ATOM 1922 N N . GLY A 1 238 ? 16.223 5.235 -26.579 1.00 72.56 238 GLY A N 1
ATOM 1923 C CA . GLY A 1 238 ? 17.637 5.410 -26.244 1.00 72.56 238 GLY A CA 1
ATOM 1924 C C . GLY A 1 238 ? 18.446 4.140 -26.509 1.00 72.56 238 GLY A C 1
ATOM 1925 O O . GLY A 1 238 ? 18.637 3.366 -25.585 1.00 72.56 238 GLY A O 1
ATOM 1926 N N . ASP A 1 239 ? 18.884 3.918 -27.757 1.00 67.75 239 ASP A N 1
ATOM 1927 C CA . ASP A 1 239 ? 19.942 2.995 -28.251 1.00 67.75 239 ASP A CA 1
ATOM 1928 C C . ASP A 1 239 ? 20.090 1.556 -27.679 1.00 67.75 239 ASP A C 1
ATOM 1930 O O . ASP A 1 239 ? 21.013 0.826 -28.057 1.00 67.75 239 ASP A O 1
ATOM 1934 N N . HIS A 1 240 ? 19.196 1.073 -26.818 1.00 56.47 240 HIS A N 1
ATOM 1935 C CA . HIS A 1 240 ? 19.336 -0.217 -26.147 1.00 56.47 240 HIS A CA 1
ATOM 1936 C C . HIS A 1 240 ? 18.475 -1.326 -26.768 1.00 56.47 240 HIS A C 1
ATOM 1938 O O . HIS A 1 240 ? 17.330 -1.138 -27.176 1.00 56.47 240 HIS A O 1
ATOM 1944 N N . LYS A 1 241 ? 19.095 -2.513 -26.853 1.00 56.84 241 LYS A N 1
ATOM 1945 C CA . LYS A 1 241 ? 18.606 -3.726 -27.521 1.00 56.84 241 LYS A CA 1
ATOM 1946 C C . LYS A 1 241 ? 17.181 -4.103 -27.097 1.00 56.84 241 LYS A C 1
ATOM 1948 O O . LYS A 1 241 ? 16.847 -4.111 -25.917 1.00 56.84 241 LYS A O 1
ATOM 1953 N N . GLN A 1 242 ? 16.386 -4.489 -28.092 1.00 55.81 242 GLN A N 1
ATOM 1954 C CA . GLN A 1 242 ? 15.032 -5.028 -27.968 1.00 55.81 242 GLN A CA 1
ATOM 1955 C C . GLN A 1 242 ? 14.975 -6.188 -26.958 1.00 55.81 242 GLN A C 1
ATOM 1957 O O . GLN A 1 242 ? 15.589 -7.231 -27.170 1.00 55.81 242 GLN A O 1
ATOM 1962 N N . LEU A 1 243 ? 14.207 -6.016 -25.880 1.00 57.44 243 LEU A N 1
ATOM 1963 C CA . LEU A 1 243 ? 13.681 -7.127 -25.088 1.00 57.44 243 LEU A CA 1
ATOM 1964 C C . LEU A 1 243 ? 12.428 -7.660 -25.797 1.00 57.44 243 LEU A C 1
ATOM 1966 O O . LEU A 1 243 ? 11.466 -6.911 -25.994 1.00 57.44 243 LEU A O 1
ATOM 1970 N N . ASP A 1 244 ? 12.467 -8.931 -26.198 1.00 55.03 244 ASP A N 1
ATOM 1971 C CA . ASP A 1 244 ? 11.316 -9.669 -26.725 1.00 55.03 244 ASP A CA 1
ATOM 1972 C C . ASP A 1 244 ? 10.345 -9.954 -25.578 1.00 55.03 244 ASP A C 1
ATOM 1974 O O . ASP A 1 244 ? 10.495 -10.907 -24.810 1.00 55.03 244 ASP A O 1
ATOM 1978 N N . ILE A 1 245 ? 9.340 -9.096 -25.442 1.00 59.09 245 ILE A N 1
ATOM 1979 C CA . ILE A 1 245 ? 8.200 -9.368 -24.576 1.00 59.09 245 ILE A CA 1
ATOM 1980 C C . ILE A 1 245 ? 7.230 -10.184 -25.410 1.00 59.09 245 ILE A C 1
ATOM 1982 O O . ILE A 1 245 ? 6.735 -9.717 -26.432 1.00 59.09 245 ILE A O 1
ATOM 1986 N N . LYS A 1 246 ? 6.964 -11.412 -24.972 1.00 63.00 246 LYS A N 1
ATOM 1987 C CA . LYS A 1 246 ? 5.895 -12.232 -25.538 1.00 63.00 246 LYS A CA 1
ATOM 1988 C C . LYS A 1 246 ? 4.560 -11.528 -25.262 1.00 63.00 246 LYS A C 1
ATOM 1990 O O . LYS A 1 246 ? 4.032 -11.630 -24.160 1.00 63.00 246 LYS A O 1
ATOM 1995 N N . GLU A 1 247 ? 4.044 -10.806 -26.257 1.00 59.97 247 GLU A N 1
ATOM 1996 C CA . GLU A 1 247 ? 2.786 -10.036 -26.221 1.00 59.97 247 GLU A CA 1
ATOM 1997 C C . GLU A 1 247 ? 1.530 -10.889 -25.934 1.00 59.97 247 GLU A C 1
ATOM 1999 O O . GLU A 1 247 ? 0.458 -10.345 -25.695 1.00 59.97 247 GLU A O 1
ATOM 2004 N N . GLU A 1 248 ? 1.637 -12.220 -25.916 1.00 59.56 248 GLU A N 1
ATOM 2005 C CA . GLU A 1 248 ? 0.479 -13.123 -25.878 1.00 59.56 248 GLU A CA 1
ATOM 2006 C C . GLU A 1 248 ? -0.129 -13.379 -24.482 1.00 59.56 248 GLU A C 1
ATOM 2008 O O . GLU A 1 248 ? -1.169 -14.027 -24.398 1.00 59.56 248 GLU A O 1
ATOM 2013 N N . VAL A 1 249 ? 0.458 -12.900 -23.376 1.00 55.97 249 VAL A N 1
ATOM 2014 C CA . VAL A 1 249 ? 0.064 -13.383 -22.030 1.00 55.97 249 VAL A CA 1
ATOM 2015 C C . VAL A 1 249 ? -1.068 -12.589 -21.339 1.00 55.97 249 VAL A C 1
ATOM 2017 O O . VAL A 1 249 ? -1.695 -13.124 -20.433 1.00 55.97 249 VAL A O 1
ATOM 2020 N N . THR A 1 250 ? -1.419 -11.357 -21.723 1.00 58.47 250 THR A N 1
ATOM 2021 C CA . THR A 1 250 ? -2.022 -10.423 -20.733 1.00 58.47 250 THR A CA 1
ATOM 2022 C C . THR A 1 250 ? -3.417 -9.847 -20.996 1.00 58.47 250 THR A C 1
ATOM 2024 O O . THR A 1 250 ? -3.796 -8.900 -20.316 1.00 58.47 250 THR A O 1
ATOM 2027 N N . GLN A 1 251 ? -4.245 -10.382 -21.900 1.00 66.06 251 GLN A N 1
ATOM 2028 C CA . GLN A 1 251 ? -5.576 -9.767 -22.110 1.00 66.06 251 GLN A CA 1
ATOM 2029 C C . GLN A 1 251 ? -6.646 -10.131 -21.065 1.00 66.06 251 GLN A C 1
ATOM 2031 O O . GLN A 1 251 ? -7.628 -9.404 -20.956 1.00 66.06 251 GLN A O 1
ATOM 2036 N N . ASN A 1 252 ? -6.464 -11.193 -20.269 1.00 86.25 252 ASN A N 1
ATOM 2037 C CA . ASN A 1 252 ? -7.530 -11.705 -19.389 1.00 86.25 252 ASN A CA 1
ATOM 2038 C C . ASN A 1 252 ? -7.174 -11.792 -17.897 1.00 86.25 252 ASN A C 1
ATOM 2040 O O . ASN A 1 252 ? -7.997 -12.269 -17.120 1.00 86.25 252 ASN A O 1
ATOM 2044 N N . GLN A 1 253 ? -5.971 -11.392 -17.484 1.00 94.00 253 GLN A N 1
ATOM 2045 C CA . GLN A 1 253 ? -5.559 -11.459 -16.079 1.00 94.00 253 GLN A CA 1
ATOM 2046 C C . GLN A 1 253 ? -5.407 -10.058 -15.495 1.00 94.00 253 GLN A C 1
ATOM 2048 O O . GLN A 1 253 ? -4.983 -9.134 -16.188 1.00 94.00 253 GLN A O 1
ATOM 2053 N N . GLU A 1 254 ? -5.754 -9.904 -14.219 1.00 95.88 254 GLU A N 1
ATOM 2054 C CA . GLU A 1 254 ? -5.557 -8.648 -13.506 1.00 95.88 254 GLU A CA 1
ATOM 2055 C C . GLU A 1 254 ? -4.066 -8.379 -13.278 1.00 95.88 254 GLU A C 1
ATOM 2057 O O . GLU A 1 254 ? -3.293 -9.283 -12.951 1.00 95.88 254 GLU A O 1
ATOM 2062 N N . PHE A 1 255 ? -3.665 -7.113 -13.420 1.00 96.31 255 PHE A N 1
ATOM 2063 C CA . PHE A 1 255 ? -2.277 -6.689 -13.247 1.00 96.31 255 PHE A CA 1
ATOM 2064 C C . PHE A 1 255 ? -1.712 -7.139 -11.899 1.00 96.31 255 PHE A C 1
ATOM 2066 O O . PHE A 1 255 ? -0.619 -7.706 -11.850 1.00 96.31 255 PHE A O 1
ATOM 2073 N N . CYS A 1 256 ? -2.458 -6.902 -10.817 1.00 97.56 256 CYS A N 1
ATOM 2074 C CA . CYS A 1 256 ? -1.963 -7.120 -9.464 1.00 97.56 256 CYS A CA 1
ATOM 2075 C C . CYS A 1 256 ? -1.738 -8.597 -9.118 1.00 97.56 256 CYS A C 1
ATOM 2077 O O . CYS A 1 256 ? -0.920 -8.902 -8.247 1.00 97.56 256 CYS A O 1
ATOM 2079 N N . ASP A 1 257 ? -2.418 -9.504 -9.819 1.00 96.75 257 ASP A N 1
ATOM 2080 C CA . ASP A 1 257 ? -2.321 -10.943 -9.577 1.00 96.75 257 ASP A CA 1
ATOM 2081 C C . ASP A 1 257 ? -1.123 -11.578 -10.290 1.00 96.75 257 ASP A C 1
ATOM 2083 O O . ASP A 1 257 ? -0.607 -12.604 -9.837 1.00 96.75 257 ASP A O 1
ATOM 2087 N N . VAL A 1 258 ? -0.660 -10.956 -11.381 1.00 95.94 258 VAL A N 1
ATOM 2088 C CA . VAL A 1 258 ? 0.407 -11.481 -12.248 1.00 95.94 258 VAL A CA 1
ATOM 2089 C C . VAL A 1 258 ? 1.731 -10.756 -12.039 1.00 95.94 258 VAL A C 1
ATOM 2091 O O . VAL A 1 258 ? 2.789 -11.384 -12.056 1.00 95.94 258 VAL A O 1
ATOM 2094 N N . GLN A 1 259 ? 1.697 -9.430 -11.912 1.00 96.56 259 GLN A N 1
ATOM 2095 C CA . GLN A 1 259 ? 2.905 -8.615 -11.833 1.00 96.56 259 GLN A CA 1
ATOM 2096 C C . GLN A 1 259 ? 3.460 -8.588 -10.411 1.00 96.56 259 GLN A C 1
ATOM 2098 O O . GLN A 1 259 ? 2.712 -8.646 -9.435 1.00 96.56 259 GLN A O 1
ATOM 2103 N N . ASN A 1 260 ? 4.784 -8.475 -10.307 1.00 97.25 260 ASN A N 1
ATOM 2104 C CA . ASN A 1 260 ? 5.475 -8.232 -9.046 1.00 97.25 260 ASN A CA 1
ATOM 2105 C C . ASN A 1 260 ? 5.572 -6.721 -8.742 1.00 97.25 260 ASN A C 1
ATOM 2107 O O . ASN A 1 260 ? 5.076 -5.878 -9.493 1.00 97.25 260 ASN A O 1
ATOM 2111 N N . GLY A 1 261 ? 6.224 -6.371 -7.633 1.00 97.56 261 GLY A N 1
ATOM 2112 C CA . GLY A 1 261 ? 6.362 -4.983 -7.182 1.00 97.56 261 GLY A CA 1
ATOM 2113 C C . GLY A 1 261 ? 7.276 -4.082 -8.025 1.00 97.56 261 GLY A C 1
ATOM 2114 O O . GLY A 1 261 ? 7.315 -2.881 -7.766 1.00 97.56 261 GLY A O 1
ATOM 2115 N N . GLU A 1 262 ? 7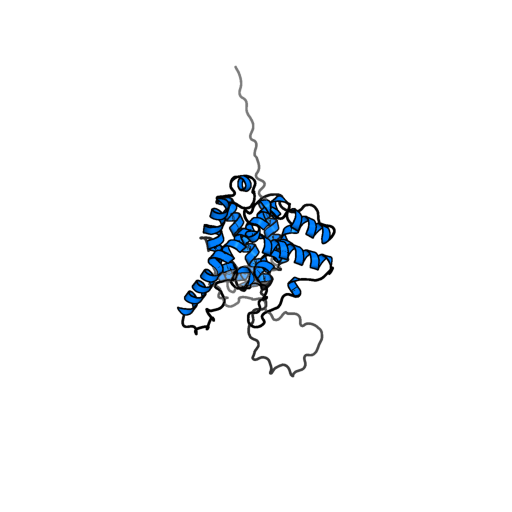.993 -4.597 -9.032 1.00 97.38 262 GLU A N 1
ATOM 2116 C CA . GLU A 1 262 ? 9.038 -3.845 -9.747 1.00 97.38 262 GLU A CA 1
ATOM 2117 C C . GLU A 1 262 ? 8.510 -2.531 -10.336 1.00 97.38 262 GLU A C 1
ATOM 2119 O O . GLU A 1 262 ? 9.131 -1.479 -10.182 1.00 97.38 262 GLU A O 1
ATOM 2124 N N . HIS A 1 263 ? 7.330 -2.583 -10.954 1.00 97.19 263 HIS A N 1
ATOM 2125 C CA . HIS A 1 263 ? 6.733 -1.473 -11.698 1.00 97.19 263 HIS A CA 1
ATOM 2126 C C . HIS A 1 263 ? 5.519 -0.842 -11.008 1.00 97.19 263 HIS A C 1
ATOM 2128 O O . HIS A 1 263 ? 4.816 -0.034 -11.617 1.00 97.19 263 HIS A O 1
ATOM 2134 N N . ILE A 1 264 ? 5.265 -1.182 -9.741 1.00 97.81 264 ILE A N 1
ATOM 2135 C CA . ILE A 1 264 ? 4.068 -0.732 -9.014 1.00 97.81 264 ILE A CA 1
ATOM 2136 C C . ILE A 1 264 ? 3.971 0.803 -8.939 1.00 97.81 264 ILE A C 1
ATOM 2138 O O . ILE A 1 264 ? 2.892 1.375 -9.065 1.00 97.81 264 ILE A O 1
ATOM 2142 N N . LEU A 1 265 ? 5.113 1.490 -8.836 1.00 98.06 265 LEU A N 1
ATOM 2143 C CA . LEU A 1 265 ? 5.181 2.944 -8.665 1.00 98.06 265 LEU A CA 1
ATOM 2144 C C . LEU A 1 265 ? 4.984 3.745 -9.963 1.00 98.06 265 LEU A C 1
ATOM 2146 O O . LEU A 1 265 ? 4.807 4.960 -9.886 1.00 98.06 265 LEU A O 1
ATOM 2150 N N . LEU A 1 266 ? 4.962 3.106 -11.143 1.00 97.12 266 LEU A N 1
ATOM 2151 C CA . LEU A 1 266 ? 4.816 3.815 -12.427 1.00 97.12 266 LEU A CA 1
ATOM 2152 C C . LEU A 1 266 ? 3.503 4.602 -12.535 1.00 97.12 266 LEU A C 1
ATOM 2154 O O . LEU A 1 266 ? 3.440 5.597 -13.250 1.00 97.12 266 LEU A O 1
ATOM 2158 N N . ILE A 1 267 ? 2.467 4.164 -11.822 1.00 97.81 267 ILE A N 1
ATOM 2159 C CA . ILE A 1 267 ? 1.138 4.780 -11.853 1.00 97.81 267 ILE A CA 1
ATOM 2160 C C . ILE A 1 267 ? 0.898 5.765 -10.701 1.00 97.81 267 ILE A C 1
ATOM 2162 O O . ILE A 1 267 ? -0.220 6.248 -10.552 1.00 97.81 267 ILE A O 1
ATOM 2166 N N . ALA A 1 268 ? 1.886 6.024 -9.834 1.00 97.56 268 ALA A N 1
ATOM 2167 C CA . ALA A 1 268 ? 1.665 6.773 -8.591 1.00 97.56 268 ALA A CA 1
ATOM 2168 C C . ALA A 1 268 ? 1.087 8.177 -8.847 1.00 97.56 268 ALA A C 1
ATOM 2170 O O . ALA A 1 268 ? 0.122 8.577 -8.197 1.00 97.56 268 ALA A O 1
ATOM 2171 N N . ASN A 1 269 ? 1.612 8.891 -9.847 1.00 96.31 269 ASN A N 1
ATOM 2172 C CA . ASN A 1 269 ? 1.113 10.217 -10.217 1.00 96.31 269 ASN A CA 1
ATOM 2173 C C . ASN A 1 269 ? -0.315 10.160 -10.774 1.00 96.31 269 ASN A C 1
ATOM 2175 O O . ASN A 1 269 ? -1.175 10.914 -10.322 1.00 96.31 269 ASN A O 1
ATOM 2179 N N . ASP A 1 270 ? -0.593 9.246 -11.708 1.00 97.81 270 ASP A N 1
ATOM 2180 C CA . ASP A 1 270 ? -1.931 9.085 -12.293 1.00 97.81 270 ASP A CA 1
ATOM 2181 C C . ASP A 1 270 ? -2.959 8.663 -11.241 1.00 97.81 270 ASP A C 1
ATOM 2183 O O . ASP A 1 270 ? -4.098 9.143 -11.234 1.00 97.81 270 ASP A O 1
ATOM 2187 N N . PHE A 1 271 ? -2.540 7.809 -10.307 1.00 98.12 271 PHE A N 1
ATOM 2188 C CA . PHE A 1 271 ? -3.355 7.407 -9.179 1.00 98.12 271 PHE A CA 1
ATOM 2189 C C . PHE A 1 271 ? -3.752 8.608 -8.323 1.00 98.12 271 PHE A C 1
ATOM 2191 O O . PHE A 1 271 ? -4.939 8.836 -8.117 1.00 98.12 271 PHE A O 1
ATOM 2198 N N . ILE A 1 272 ? -2.784 9.397 -7.862 1.00 97.56 272 ILE A N 1
ATOM 2199 C CA . ILE A 1 272 ? -3.045 10.526 -6.966 1.00 97.56 272 ILE A CA 1
ATOM 2200 C C . ILE A 1 272 ? -3.810 11.654 -7.660 1.00 97.56 272 ILE A C 1
ATOM 2202 O O . ILE A 1 272 ? -4.735 12.215 -7.075 1.00 97.56 272 ILE A O 1
ATOM 2206 N N . LEU A 1 273 ? -3.418 12.014 -8.883 1.00 96.75 273 LEU A N 1
ATOM 2207 C CA . LEU A 1 273 ? -3.925 13.214 -9.551 1.00 96.75 273 LEU A CA 1
ATOM 2208 C C . LEU A 1 273 ? -5.249 12.978 -10.276 1.00 96.75 273 LEU A C 1
ATOM 2210 O O . LEU A 1 273 ? -6.051 13.904 -10.388 1.00 96.75 273 LEU A O 1
ATOM 2214 N N . SER A 1 274 ? -5.482 11.760 -10.769 1.00 97.06 274 SER A N 1
ATOM 2215 C CA . SER A 1 274 ? -6.640 11.462 -11.618 1.00 97.06 274 SER A CA 1
ATOM 2216 C C . SER A 1 274 ? -7.564 10.428 -10.988 1.00 97.06 274 SER A C 1
ATOM 2218 O O . SER A 1 274 ? -8.752 10.693 -10.804 1.00 97.06 274 SER A O 1
ATOM 2220 N N . PHE A 1 275 ? -7.037 9.256 -10.633 1.00 97.81 275 PHE A N 1
ATOM 2221 C CA . PHE A 1 275 ? -7.869 8.120 -10.233 1.00 97.81 275 PHE A CA 1
ATOM 2222 C C . PHE A 1 275 ? -8.494 8.296 -8.843 1.00 97.81 275 PHE A C 1
ATOM 2224 O O . PHE A 1 275 ? -9.686 8.048 -8.647 1.00 97.81 275 PHE A O 1
ATOM 2231 N N . LEU A 1 276 ? -7.696 8.724 -7.866 1.00 96.62 276 LEU A N 1
ATOM 2232 C CA . LEU A 1 276 ? -8.096 8.815 -6.468 1.00 96.62 276 LEU A CA 1
ATOM 2233 C C . LEU A 1 276 ? -9.208 9.860 -6.253 1.00 96.62 276 LEU A C 1
ATOM 2235 O O . LEU A 1 276 ? -10.225 9.486 -5.669 1.00 96.62 276 LEU A O 1
ATOM 2239 N N . PRO A 1 277 ? -9.124 11.106 -6.774 1.00 96.75 277 PRO A N 1
ATOM 2240 C CA . PRO A 1 277 ? -10.223 12.068 -6.672 1.00 96.75 277 PRO A CA 1
ATOM 2241 C C . PRO A 1 277 ? -11.520 11.552 -7.306 1.00 96.75 277 PRO A C 1
ATOM 2243 O O . PRO A 1 277 ? -12.593 11.707 -6.728 1.00 96.75 277 PRO A O 1
ATOM 2246 N N . GLN A 1 278 ? -11.426 10.896 -8.470 1.00 96.94 278 GLN A N 1
ATOM 2247 C CA . GLN A 1 278 ? -12.589 10.336 -9.165 1.00 96.94 278 GLN A CA 1
ATOM 2248 C C . GLN A 1 278 ? -13.234 9.186 -8.389 1.00 96.94 278 GLN A C 1
ATOM 2250 O O . GLN A 1 278 ? -14.458 9.064 -8.379 1.00 96.94 278 GLN A O 1
ATOM 2255 N N . SER A 1 279 ? -12.432 8.379 -7.692 1.00 95.44 279 SER A N 1
ATOM 2256 C CA . SER A 1 279 ? -12.920 7.258 -6.881 1.00 95.44 279 SER A CA 1
ATOM 2257 C C . SER A 1 279 ? -13.766 7.711 -5.684 1.00 95.44 279 SER A C 1
ATOM 2259 O O . SER A 1 279 ? -14.587 6.940 -5.189 1.00 95.44 279 SER A O 1
ATOM 2261 N N . TYR A 1 280 ? -13.625 8.968 -5.248 1.00 94.00 280 TYR A N 1
ATOM 2262 C CA . TYR A 1 280 ? -14.431 9.551 -4.172 1.00 94.00 280 TYR A CA 1
ATOM 2263 C C . TYR A 1 280 ? -15.757 10.175 -4.632 1.00 94.00 280 TYR A C 1
ATOM 2265 O O . TYR A 1 280 ? -16.641 10.358 -3.799 1.00 94.00 280 TYR A O 1
ATOM 2273 N N . LEU A 1 281 ? -15.961 10.421 -5.935 1.00 90.50 281 LEU A N 1
ATOM 2274 C CA . LEU A 1 281 ? -17.179 11.066 -6.463 1.00 90.50 281 LEU A CA 1
ATOM 2275 C C . LEU A 1 281 ? -18.481 10.270 -6.231 1.00 90.50 281 LEU A C 1
ATOM 2277 O O . LEU A 1 281 ? -19.557 10.796 -6.465 1.00 90.50 281 LEU A O 1
ATOM 2281 N N . GLY A 1 282 ? -18.410 9.010 -5.792 1.00 85.44 282 GLY A N 1
ATOM 2282 C CA . GLY A 1 282 ? -19.578 8.213 -5.382 1.00 85.44 282 GLY A CA 1
ATOM 2283 C C . GLY A 1 282 ? -19.655 7.940 -3.878 1.00 85.44 282 GLY A C 1
ATOM 2284 O O . GLY A 1 282 ? -20.553 7.233 -3.425 1.00 85.44 282 GLY A O 1
ATOM 2285 N N . LEU A 1 283 ? -18.698 8.455 -3.103 1.00 91.50 283 LEU A N 1
ATOM 2286 C CA . LEU A 1 283 ? -18.547 8.187 -1.676 1.00 91.50 283 LEU A CA 1
ATOM 2287 C C . LEU A 1 283 ? -18.726 9.446 -0.825 1.00 91.50 283 LEU A C 1
ATOM 2289 O O . LEU A 1 283 ? -18.375 9.415 0.351 1.00 91.50 283 LEU A O 1
ATOM 2293 N N . GLU A 1 284 ? -19.296 10.538 -1.347 1.00 90.94 284 GLU A N 1
ATOM 2294 C CA . GLU A 1 284 ? -19.228 11.847 -0.675 1.00 90.94 284 GLU A CA 1
ATOM 2295 C C . GLU A 1 284 ? -19.881 11.834 0.717 1.00 90.94 284 GLU A C 1
ATOM 2297 O O . GLU A 1 284 ? -19.448 12.533 1.635 1.00 90.94 284 GLU A O 1
ATOM 2302 N N . ALA A 1 285 ? -20.926 11.022 0.907 1.00 91.12 285 ALA A N 1
ATOM 2303 C CA . ALA A 1 285 ? -21.572 10.852 2.208 1.00 91.12 285 ALA A CA 1
ATOM 2304 C C . ALA A 1 285 ? -20.646 10.196 3.247 1.00 91.12 285 ALA A C 1
ATOM 2306 O O . ALA A 1 285 ? -20.675 10.570 4.420 1.00 91.12 285 ALA A O 1
ATOM 2307 N N . ILE A 1 286 ? -19.827 9.234 2.817 1.00 90.62 286 ILE A N 1
ATOM 2308 C CA . ILE A 1 286 ? -18.886 8.507 3.674 1.00 90.62 286 ILE A CA 1
ATOM 2309 C C . ILE A 1 286 ? -17.607 9.336 3.857 1.00 90.62 286 ILE A C 1
ATOM 2311 O O . ILE A 1 286 ? -17.131 9.498 4.979 1.00 90.62 286 ILE A O 1
ATOM 2315 N N . GLU A 1 287 ? -17.114 9.938 2.774 1.00 91.12 287 GLU A N 1
ATOM 2316 C CA . GLU A 1 287 ? -15.899 10.754 2.708 1.00 91.12 287 GLU A CA 1
ATOM 2317 C C . GLU A 1 287 ? -15.940 11.966 3.650 1.00 91.12 287 GLU A C 1
ATOM 2319 O O . GLU A 1 287 ? -14.909 12.372 4.191 1.00 91.12 287 GLU A O 1
ATOM 2324 N N . LYS A 1 288 ? -17.128 12.528 3.915 1.00 91.44 288 LYS A N 1
ATOM 2325 C CA . LYS A 1 288 ? -17.307 13.602 4.911 1.00 91.44 288 LYS A CA 1
ATOM 2326 C C . LYS A 1 288 ? -16.812 13.225 6.306 1.00 91.44 288 LYS A C 1
ATOM 2328 O O . LYS A 1 288 ? -16.452 14.114 7.072 1.00 91.44 288 LYS A O 1
ATOM 2333 N N . ASN A 1 289 ? -16.793 11.935 6.629 1.00 95.00 289 ASN A N 1
ATOM 2334 C CA . ASN A 1 289 ? -16.298 11.437 7.909 1.00 95.00 289 ASN A CA 1
ATOM 2335 C C . ASN A 1 289 ? -14.814 11.058 7.860 1.00 95.00 289 ASN A C 1
ATOM 2337 O O . ASN A 1 289 ? -14.228 10.798 8.910 1.00 95.00 289 ASN A O 1
ATOM 2341 N N . PHE A 1 290 ? -14.212 11.020 6.668 1.00 96.56 290 PHE A N 1
ATOM 2342 C CA . PHE A 1 290 ? -12.799 10.704 6.512 1.00 96.56 290 PHE A CA 1
ATOM 2343 C C . PHE A 1 290 ? -11.944 11.873 6.972 1.00 96.56 290 PHE A C 1
ATOM 2345 O O . PHE A 1 290 ? -12.273 13.038 6.720 1.00 96.56 290 PHE A O 1
ATOM 2352 N N . LYS A 1 291 ? -10.833 11.563 7.627 1.00 97.31 291 LYS A N 1
ATOM 2353 C CA . LYS A 1 291 ? -9.908 12.549 8.186 1.00 97.31 291 LYS A CA 1
ATOM 2354 C C . LYS A 1 291 ? -8.548 12.528 7.498 1.00 97.31 291 LYS A C 1
ATOM 2356 O O . LYS A 1 291 ? -7.872 13.549 7.508 1.00 97.31 291 LYS A O 1
ATOM 2361 N N . ILE A 1 292 ? -8.164 11.411 6.883 1.00 97.81 292 ILE A N 1
ATOM 2362 C CA . ILE A 1 292 ? -6.850 11.223 6.264 1.00 97.81 292 ILE A CA 1
ATOM 2363 C C . ILE A 1 292 ? -6.959 11.404 4.749 1.00 97.81 292 ILE A C 1
ATOM 2365 O O . ILE A 1 292 ? -6.260 12.255 4.193 1.00 97.81 292 ILE A O 1
ATOM 2369 N N . PHE A 1 293 ? -7.855 10.660 4.092 1.00 97.75 293 PHE A N 1
ATOM 2370 C CA . PHE A 1 293 ? -7.979 10.640 2.629 1.00 97.75 293 PHE A CA 1
ATOM 2371 C C . PHE A 1 293 ? -9.312 11.201 2.119 1.00 97.75 293 PHE A C 1
ATOM 2373 O O . PHE A 1 293 ? -10.316 11.284 2.835 1.00 97.75 293 PHE A O 1
ATOM 2380 N N . GLY A 1 294 ? -9.303 11.638 0.858 1.00 95.38 294 GLY A N 1
ATOM 2381 C CA . GLY A 1 294 ? -10.445 12.222 0.157 1.00 95.38 294 GLY A CA 1
ATOM 2382 C C . GLY A 1 294 ? -10.026 13.050 -1.058 1.00 95.38 294 GLY A C 1
ATOM 2383 O O . GLY A 1 294 ? -8.849 13.132 -1.402 1.00 95.38 294 GLY A O 1
ATOM 2384 N N . SER A 1 295 ? -11.018 13.661 -1.693 1.00 95.25 295 SER A N 1
ATOM 2385 C CA . SER A 1 295 ? -10.952 14.418 -2.943 1.00 95.25 295 SER A CA 1
ATOM 2386 C C . SER A 1 295 ? -10.437 15.853 -2.789 1.00 95.25 295 SER A C 1
ATOM 2388 O O . SER A 1 295 ? -10.033 16.468 -3.775 1.00 95.25 295 SER A O 1
ATOM 2390 N N . CYS A 1 296 ? -10.434 16.415 -1.575 1.00 95.50 296 CYS A N 1
ATOM 2391 C CA . CYS A 1 296 ? -9.939 17.774 -1.354 1.00 95.50 296 CYS A CA 1
ATOM 2392 C C . CYS A 1 296 ? -8.400 17.839 -1.347 1.00 95.50 296 CYS A C 1
ATOM 2394 O O . CYS A 1 296 ? -7.717 16.880 -0.993 1.00 95.50 296 CYS A O 1
ATOM 2396 N N . ALA A 1 297 ? -7.846 19.005 -1.696 1.00 96.25 297 ALA A N 1
ATOM 2397 C CA . ALA A 1 297 ? -6.403 19.193 -1.876 1.00 96.25 297 ALA A CA 1
ATOM 2398 C C . ALA A 1 297 ? -5.557 18.811 -0.644 1.00 96.25 297 ALA A C 1
ATOM 2400 O O . ALA A 1 297 ? -4.494 18.215 -0.790 1.00 96.25 297 ALA A O 1
ATOM 2401 N N . GLU A 1 298 ? -6.033 19.114 0.567 1.00 96.69 298 GLU A N 1
ATOM 2402 C CA . GLU A 1 298 ? -5.344 18.757 1.815 1.00 96.69 298 GLU A CA 1
ATOM 2403 C C . GLU A 1 298 ? -5.221 17.236 1.979 1.00 96.69 298 GLU A C 1
ATOM 2405 O O . GLU A 1 298 ? -4.144 16.714 2.255 1.00 96.69 298 GLU A O 1
ATOM 2410 N N . LYS A 1 299 ? -6.303 16.502 1.715 1.00 96.88 299 LYS A N 1
ATOM 2411 C CA . LYS A 1 299 ? -6.322 15.040 1.809 1.00 96.88 299 LYS A CA 1
ATOM 2412 C C . LYS A 1 299 ? -5.551 14.363 0.673 1.00 96.88 299 LYS A C 1
ATOM 2414 O O . LYS A 1 299 ? -4.946 13.313 0.883 1.00 96.88 299 LYS A O 1
ATOM 2419 N N . LEU A 1 300 ? -5.497 14.977 -0.510 1.00 97.06 300 LEU A N 1
ATOM 2420 C CA . LEU A 1 300 ? -4.619 14.521 -1.593 1.00 97.06 300 LEU A CA 1
ATOM 2421 C C . LEU A 1 300 ? -3.139 14.711 -1.242 1.00 97.06 300 LEU A C 1
ATOM 2423 O O . LEU A 1 300 ? -2.327 13.841 -1.549 1.00 97.06 300 LEU A O 1
ATOM 2427 N N . LYS A 1 301 ? -2.779 15.783 -0.525 1.00 96.88 301 LYS A N 1
ATOM 2428 C CA . LYS A 1 301 ? -1.420 15.948 0.014 1.00 96.88 301 LYS A CA 1
ATOM 2429 C C . LYS A 1 301 ? -1.063 14.826 0.996 1.00 96.88 301 LYS A C 1
ATOM 2431 O O . LYS A 1 301 ? 0.057 14.319 0.959 1.00 96.88 301 LYS A O 1
ATOM 2436 N N . ASN A 1 302 ? -2.013 14.388 1.822 1.00 97.88 302 ASN A N 1
ATOM 2437 C CA . ASN A 1 302 ? -1.803 13.230 2.693 1.00 97.88 302 ASN A CA 1
ATOM 2438 C C . ASN A 1 302 ? -1.571 11.955 1.873 1.00 97.88 302 ASN A C 1
ATOM 2440 O O . ASN A 1 302 ? -0.626 11.218 2.139 1.00 97.88 302 ASN A O 1
ATOM 2444 N N . ALA A 1 303 ? -2.377 11.727 0.832 1.00 97.94 303 ALA A N 1
ATOM 2445 C CA . ALA A 1 303 ? -2.219 10.591 -0.076 1.00 97.94 303 ALA A CA 1
ATOM 2446 C C . ALA A 1 303 ? -0.836 10.560 -0.754 1.00 97.94 303 ALA A C 1
ATOM 2448 O O . ALA A 1 303 ? -0.221 9.498 -0.860 1.00 97.94 303 ALA A O 1
ATOM 2449 N N . VAL A 1 304 ? -0.312 11.724 -1.145 1.00 97.19 304 VAL A N 1
ATOM 2450 C CA . VAL A 1 304 ? 1.049 11.886 -1.672 1.00 97.19 304 VAL A CA 1
ATOM 2451 C C . VAL A 1 304 ? 2.102 11.412 -0.660 1.00 97.19 304 VAL A C 1
ATOM 2453 O O . VAL A 1 304 ? 2.947 10.581 -0.995 1.00 97.19 304 VAL A O 1
ATOM 2456 N N . TYR A 1 305 ? 2.020 11.873 0.591 1.00 97.25 305 TYR A N 1
ATOM 2457 C CA . TYR A 1 305 ? 2.969 11.496 1.646 1.00 97.25 305 TYR A CA 1
ATOM 2458 C C . TYR A 1 305 ? 2.912 9.998 1.987 1.00 97.25 305 TYR A C 1
ATOM 2460 O O . TYR A 1 305 ? 3.948 9.341 2.117 1.00 97.25 305 TYR A O 1
ATOM 2468 N N . VAL A 1 306 ? 1.703 9.434 2.069 1.00 98.06 306 VAL A N 1
ATOM 2469 C CA . VAL A 1 306 ? 1.493 7.997 2.305 1.00 98.06 306 VAL A CA 1
ATOM 2470 C C . VAL A 1 306 ? 2.061 7.163 1.156 1.00 98.06 306 VAL A C 1
ATOM 2472 O O . VAL A 1 306 ? 2.750 6.177 1.405 1.00 98.06 306 VAL A O 1
ATOM 2475 N N . THR A 1 307 ? 1.837 7.574 -0.097 1.00 98.06 307 THR A N 1
ATOM 2476 C CA . THR A 1 307 ? 2.383 6.881 -1.280 1.00 98.06 307 THR A CA 1
ATOM 2477 C C . THR A 1 307 ? 3.909 6.903 -1.283 1.00 98.06 307 THR A C 1
ATOM 2479 O O . THR A 1 307 ? 4.541 5.903 -1.624 1.00 98.06 307 THR A O 1
ATOM 2482 N N . GLN A 1 308 ? 4.516 8.010 -0.850 1.00 96.62 308 GLN A N 1
ATOM 2483 C CA . GLN A 1 308 ? 5.965 8.095 -0.703 1.00 96.62 308 GLN A CA 1
ATOM 2484 C C . GLN A 1 308 ? 6.490 7.092 0.333 1.00 96.62 308 GLN A C 1
ATOM 2486 O O . GLN A 1 308 ? 7.393 6.318 0.019 1.00 96.62 308 GLN A O 1
ATOM 2491 N N . HIS A 1 309 ? 5.915 7.051 1.536 1.00 97.38 309 HIS A N 1
ATOM 2492 C CA . HIS A 1 309 ? 6.369 6.127 2.585 1.00 97.38 309 HIS A CA 1
ATOM 2493 C C . HIS A 1 309 ? 6.113 4.672 2.199 1.00 97.38 309 HIS A C 1
ATOM 2495 O O . HIS A 1 309 ? 6.951 3.806 2.442 1.00 97.38 309 HIS A O 1
ATOM 2501 N N . PHE A 1 310 ? 5.008 4.404 1.505 1.00 98.06 310 PHE A N 1
ATOM 2502 C CA . PHE A 1 310 ? 4.776 3.104 0.893 1.00 98.06 310 PHE A CA 1
ATOM 2503 C C . PHE A 1 310 ? 5.883 2.751 -0.116 1.00 98.06 310 PHE A C 1
ATOM 2505 O O . PHE A 1 310 ? 6.402 1.640 -0.077 1.00 98.06 310 PHE A O 1
ATOM 2512 N N . SER A 1 311 ? 6.331 3.697 -0.953 1.00 97.88 311 SER A N 1
ATOM 2513 C CA . SER A 1 311 ? 7.454 3.474 -1.879 1.00 97.88 311 SER A CA 1
ATOM 2514 C C . SER A 1 311 ? 8.769 3.140 -1.164 1.00 97.88 311 SER A C 1
ATOM 2516 O O . SER A 1 311 ? 9.502 2.253 -1.598 1.00 97.88 311 SER A O 1
ATOM 2518 N N . TYR A 1 312 ? 9.050 3.798 -0.038 1.00 96.75 312 TYR A N 1
ATOM 2519 C CA . TYR A 1 312 ? 10.244 3.533 0.764 1.00 96.75 312 TYR A CA 1
ATOM 2520 C C . TYR A 1 312 ? 10.181 2.159 1.427 1.00 96.75 312 TYR A C 1
ATOM 2522 O O . TYR A 1 312 ? 11.167 1.424 1.399 1.00 96.75 312 TYR A O 1
ATOM 2530 N N . TRP A 1 313 ? 9.007 1.775 1.927 1.00 97.75 313 TRP A N 1
ATOM 2531 C CA . TRP A 1 313 ? 8.765 0.455 2.504 1.00 97.75 313 TRP A CA 1
ATOM 2532 C C . TRP A 1 313 ? 8.898 -0.658 1.451 1.00 97.75 313 TRP A C 1
ATOM 2534 O O . TRP A 1 313 ? 9.493 -1.703 1.710 1.00 97.75 313 TRP A O 1
ATOM 2544 N N . LEU A 1 314 ? 8.417 -0.426 0.224 1.00 97.75 314 LEU A N 1
ATOM 2545 C CA . LEU A 1 314 ? 8.616 -1.354 -0.892 1.00 97.75 314 LEU A CA 1
ATOM 2546 C C . LEU A 1 314 ? 10.101 -1.513 -1.249 1.00 97.75 314 LEU A C 1
ATOM 2548 O O . LEU A 1 314 ? 10.556 -2.630 -1.509 1.00 97.75 314 LEU A O 1
ATOM 2552 N N . TYR A 1 315 ? 10.849 -0.408 -1.277 1.00 96.69 315 TYR A N 1
ATOM 2553 C CA . TYR A 1 315 ? 12.277 -0.411 -1.593 1.00 96.69 315 TYR A CA 1
ATOM 2554 C C . TYR A 1 315 ? 13.098 -1.144 -0.525 1.00 96.69 315 TYR A C 1
ATOM 2556 O O . TYR A 1 315 ? 13.930 -1.992 -0.860 1.00 96.69 315 TYR A O 1
ATOM 2564 N N . SER A 1 316 ? 12.846 -0.872 0.761 1.00 95.81 316 SER A N 1
ATOM 2565 C CA . SER A 1 316 ? 13.571 -1.509 1.871 1.00 95.81 316 SER A CA 1
ATOM 2566 C C . SER A 1 316 ? 13.332 -3.019 1.927 1.00 95.81 316 SER A C 1
ATOM 2568 O O . SER A 1 316 ? 14.265 -3.782 2.175 1.00 95.81 316 SER A O 1
ATOM 2570 N N . LEU A 1 317 ? 12.126 -3.478 1.573 1.00 96.56 317 LEU A N 1
ATOM 2571 C CA . LEU A 1 317 ? 11.794 -4.903 1.472 1.00 96.56 317 LEU A CA 1
ATOM 2572 C C . LEU A 1 317 ? 12.194 -5.567 0.146 1.00 96.56 317 LEU A C 1
ATOM 2574 O O . LEU A 1 317 ? 11.931 -6.761 -0.030 1.00 96.56 317 LEU A O 1
ATOM 2578 N N . LYS A 1 318 ? 12.849 -4.837 -0.768 1.00 97.12 318 LYS A N 1
ATOM 2579 C CA . LYS A 1 318 ? 13.256 -5.318 -2.100 1.00 97.12 318 LYS A CA 1
ATOM 2580 C C . LYS A 1 318 ? 12.074 -5.806 -2.948 1.00 97.12 318 LYS A C 1
ATOM 2582 O O . LYS A 1 318 ? 12.197 -6.773 -3.697 1.00 97.12 318 LYS A O 1
ATOM 2587 N N . PHE A 1 319 ? 10.922 -5.144 -2.847 1.00 97.75 319 PHE A N 1
ATOM 2588 C CA . PHE A 1 319 ? 9.805 -5.340 -3.780 1.00 97.75 319 PHE A CA 1
ATOM 2589 C C . PHE A 1 319 ? 9.950 -4.497 -5.049 1.00 97.75 319 P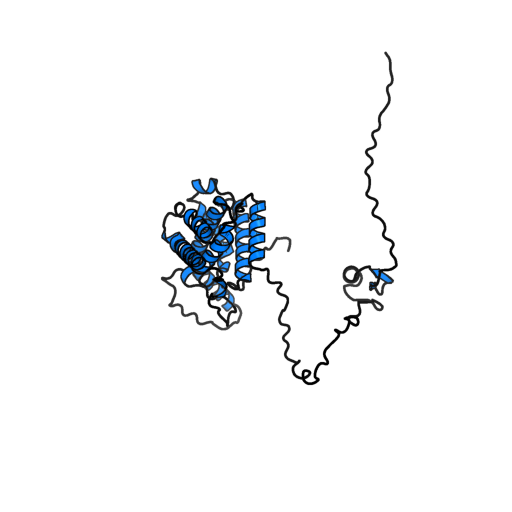HE A C 1
ATOM 2591 O O . PHE A 1 319 ? 9.431 -4.872 -6.095 1.00 97.75 319 PHE A O 1
ATOM 2598 N N . THR A 1 320 ? 10.673 -3.381 -4.972 1.00 97.56 320 THR A N 1
ATOM 2599 C CA . THR A 1 320 ? 10.968 -2.501 -6.107 1.00 97.56 320 THR A CA 1
ATOM 2600 C C . THR A 1 320 ? 12.386 -1.944 -6.001 1.00 97.56 320 THR A C 1
ATOM 2602 O O . THR A 1 320 ? 12.938 -1.842 -4.907 1.00 97.56 320 THR A O 1
ATOM 2605 N N . ASN A 1 321 ? 12.959 -1.559 -7.142 1.00 96.00 321 ASN A N 1
ATOM 2606 C CA . ASN A 1 321 ? 14.219 -0.815 -7.227 1.00 96.00 321 ASN A CA 1
ATOM 2607 C C . ASN A 1 321 ? 13.989 0.702 -7.361 1.00 96.00 321 ASN A C 1
ATOM 2609 O O . ASN A 1 321 ? 14.939 1.458 -7.544 1.00 96.00 321 ASN A O 1
ATOM 2613 N N . SER A 1 322 ? 12.735 1.159 -7.318 1.00 95.19 322 SER A N 1
ATOM 2614 C CA . SER A 1 322 ? 12.372 2.569 -7.464 1.00 95.19 322 SER A CA 1
ATOM 2615 C C . SER A 1 322 ? 11.955 3.182 -6.130 1.00 95.19 322 SER A C 1
ATOM 2617 O O . SER A 1 322 ? 11.334 2.532 -5.295 1.00 95.19 322 SER A O 1
ATOM 2619 N N . ARG A 1 323 ? 12.266 4.464 -5.944 1.00 94.00 323 ARG A N 1
ATOM 2620 C CA . ARG A 1 323 ? 11.794 5.285 -4.823 1.00 94.00 323 ARG A CA 1
ATOM 2621 C C . ARG A 1 323 ? 11.118 6.529 -5.378 1.00 94.00 323 ARG A C 1
ATOM 2623 O O . ARG A 1 323 ? 11.473 6.983 -6.464 1.00 94.00 323 ARG A O 1
ATOM 2630 N N . LEU A 1 324 ? 10.133 7.050 -4.654 1.00 93.00 324 LEU A N 1
ATOM 2631 C CA . LEU A 1 324 ? 9.524 8.334 -4.985 1.00 93.00 324 LEU A CA 1
ATOM 2632 C C . LEU A 1 324 ? 10.234 9.444 -4.214 1.00 93.00 324 LEU A C 1
ATOM 2634 O O . LEU A 1 324 ? 10.167 9.487 -2.986 1.00 93.00 324 LEU A O 1
ATOM 2638 N N . ASP A 1 325 ? 10.863 10.355 -4.946 1.00 89.44 325 ASP A N 1
ATOM 2639 C CA . ASP A 1 325 ? 11.452 11.568 -4.388 1.00 89.44 325 ASP A CA 1
ATOM 2640 C C . ASP A 1 325 ? 10.508 12.756 -4.602 1.00 89.44 325 ASP A C 1
ATOM 2642 O O . ASP A 1 325 ? 9.824 12.856 -5.626 1.00 89.44 325 ASP A O 1
ATOM 2646 N N . PHE A 1 326 ? 10.460 13.661 -3.622 1.00 83.12 326 PHE A N 1
ATOM 2647 C CA . PHE A 1 326 ? 9.775 14.937 -3.790 1.00 83.12 326 PHE A CA 1
ATOM 2648 C C . PHE A 1 326 ? 10.728 15.955 -4.381 1.00 83.12 326 PHE A C 1
ATOM 2650 O O . PHE A 1 326 ? 11.766 16.238 -3.796 1.00 83.12 326 PHE A O 1
ATOM 2657 N N . TYR A 1 327 ? 10.315 16.548 -5.494 1.00 80.00 327 TYR A N 1
ATOM 2658 C CA . TYR A 1 327 ? 10.897 17.795 -5.954 1.00 80.00 327 TYR A CA 1
ATOM 2659 C C . TYR A 1 327 ? 10.094 18.928 -5.331 1.00 80.00 327 TYR A C 1
ATOM 2661 O O . TYR A 1 327 ? 8.909 19.099 -5.636 1.00 80.00 327 TYR A O 1
ATOM 2669 N N . THR A 1 328 ? 10.714 19.658 -4.408 1.00 77.69 328 THR A N 1
ATOM 2670 C CA . THR A 1 328 ? 10.229 20.998 -4.082 1.00 77.69 328 THR A CA 1
ATOM 2671 C C . THR A 1 328 ? 10.795 21.965 -5.116 1.00 77.69 328 THR A C 1
ATOM 2673 O O . THR A 1 328 ? 11.917 21.774 -5.563 1.00 77.69 328 THR A O 1
ATOM 2676 N N . ASP A 1 329 ? 10.038 22.990 -5.522 1.00 72.19 329 ASP A N 1
ATOM 2677 C CA . ASP A 1 329 ? 10.504 23.999 -6.498 1.00 72.19 329 ASP A CA 1
ATOM 2678 C C . ASP A 1 329 ? 11.800 24.731 -6.057 1.00 72.19 329 ASP A C 1
ATOM 2680 O O . ASP A 1 329 ? 12.371 25.499 -6.830 1.00 72.19 329 ASP A O 1
ATOM 2684 N N . ASP A 1 330 ? 12.251 24.507 -4.818 1.00 63.84 330 ASP A N 1
ATOM 2685 C CA . ASP A 1 330 ? 13.477 25.047 -4.232 1.00 63.84 330 ASP A CA 1
ATOM 2686 C C . ASP A 1 330 ? 14.734 24.158 -4.450 1.00 63.84 330 ASP A C 1
ATOM 2688 O O . ASP A 1 330 ? 15.826 24.586 -4.060 1.00 63.84 330 ASP A O 1
ATOM 2692 N N . ASP A 1 331 ? 14.607 22.969 -5.063 1.00 51.16 331 ASP A N 1
ATOM 2693 C CA . ASP A 1 331 ? 15.705 22.021 -5.376 1.00 51.16 331 ASP A CA 1
ATOM 2694 C C . ASP A 1 331 ? 16.155 22.058 -6.853 1.00 51.16 331 ASP A C 1
ATOM 2696 O O . ASP A 1 331 ? 17.387 22.077 -7.100 1.00 51.16 331 ASP A O 1
#